Protein AF-A0A3P7IYD7-F1 (afdb_monomer)

Sequence (253 aa):
MARESSSPPENVCEVEYVSTFFTDLMEKCRERGLNIAQQPLRVYQKTGSRNFEKFVVDAKERFQKLRDEGGSPKILLLLVINDRNDLSIYHGGAYGLIKAICDNKYGVASQVIDARTVISAVNSTKKTVYYNIALKINAKLGGVNQAVLFNNESALAWDFGNFCFEHKNAAHPRSTEPAQKKEAVMYVGIDVTHPTANSGIDISIASMVANFDLAATRYANEIFAQMKGKETVECFDRQFCQLMTKFREVCCL

InterPro domains:
  IPR003165 Piwi domain [PF02171] (94-249)
  IPR003165 Piwi domain [PS50822] (76-213)
  IPR012337 Ribonuclease H-like superfamily [SSF53098] (65-249)
  IPR036397 Ribonuclease H superfamily [G3DSA:3.30.420.10] (177-251)

Nearest PDB structures (foldseek):
  6cbd-assembly1_A  TM=8.529E-01  e=1.477E-10  Homo sapiens
  4z4e-assembly1_A  TM=8.502E-01  e=1.666E-10  Homo sapiens
  4w5q-assembly1_A  TM=8.465E-01  e=1.997E-10  Homo sapiens
  4w5t-assembly1_A  TM=8.460E-01  e=6.672E-10  Homo sapiens
  4z4i-assembly1_A  TM=8.451E-01  e=6.672E-10  Homo sapiens

Radius of gyration: 23.8 Å; Cα contacts (8 Å, |Δi|>4): 264; chains: 1; bounding box: 63×40×87 Å

Solvent-accessible surface area (backbone atoms only — not comparable to full-atom values): 16027 Å² total; per-residue (Å²): 140,79,83,83,81,78,75,75,84,86,83,69,77,51,70,66,54,54,52,53,37,50,52,56,38,52,50,51,28,42,79,71,70,44,95,69,75,96,64,75,96,74,89,87,75,90,71,54,75,93,49,44,63,60,52,55,50,53,52,50,56,55,50,49,54,57,54,74,74,49,80,76,92,81,84,74,69,47,79,40,77,43,61,82,88,78,38,87,87,46,102,62,33,58,66,44,53,53,45,48,47,27,61,72,72,68,70,42,46,69,48,77,42,48,38,69,56,43,53,52,48,65,75,40,90,63,64,60,63,45,53,59,49,38,55,52,50,38,48,69,75,72,45,75,91,69,73,83,80,76,49,75,69,61,22,58,78,40,101,48,74,68,75,67,79,78,74,90,79,71,98,71,82,87,73,93,65,78,80,76,80,73,80,77,74,73,58,74,51,77,52,62,49,72,54,66,85,92,67,84,62,64,48,18,42,32,37,38,35,30,31,35,40,83,72,62,63,46,71,50,76,41,76,46,80,41,64,51,95,55,83,67,62,88,60,44,69,63,47,50,51,55,50,52,50,49,23,26,67,67,61,71,107

Organism: Strongylus vulgaris (NCBI:txid40348)

Mean predi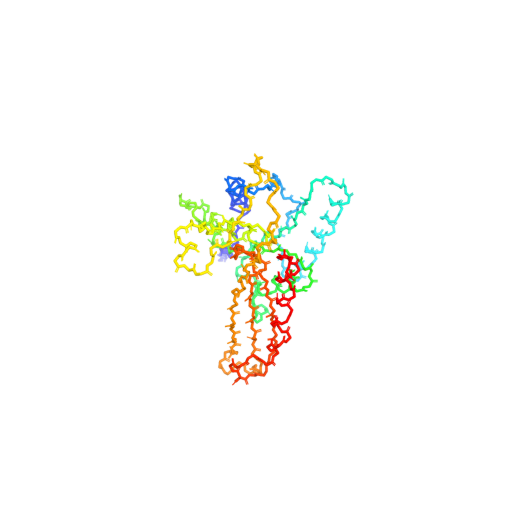cted aligned error: 10.04 Å

Structure (mmCIF, N/CA/C/O backbone):
data_AF-A0A3P7IYD7-F1
#
_entry.id   AF-A0A3P7IYD7-F1
#
loop_
_atom_site.group_PDB
_atom_site.id
_atom_site.type_symbol
_atom_site.label_atom_id
_atom_site.label_alt_id
_atom_site.label_comp_id
_atom_site.label_asym_id
_atom_site.label_entity_id
_atom_site.label_seq_id
_atom_site.pdbx_PDB_ins_code
_atom_site.Cartn_x
_atom_site.C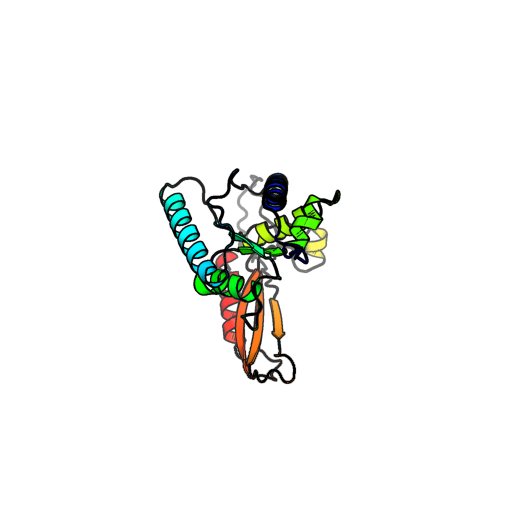artn_y
_atom_site.Cartn_z
_atom_site.occupancy
_atom_site.B_iso_or_equiv
_atom_site.auth_seq_id
_atom_site.auth_comp_id
_atom_site.auth_asym_id
_atom_site.auth_atom_id
_atom_site.pdbx_PDB_model_num
ATOM 1 N N . MET A 1 1 ? 22.714 12.676 51.598 1.00 39.03 1 MET A N 1
ATOM 2 C CA . MET A 1 1 ? 21.334 12.518 51.088 1.00 39.03 1 MET A CA 1
ATOM 3 C C . MET A 1 1 ? 21.127 13.491 49.936 1.00 39.03 1 MET A C 1
ATOM 5 O O . MET A 1 1 ? 20.663 14.601 50.152 1.00 39.03 1 MET A O 1
ATOM 9 N N . ALA A 1 2 ? 21.533 13.103 48.729 1.00 34.47 2 ALA A N 1
ATOM 10 C CA . ALA A 1 2 ? 21.170 13.811 47.507 1.00 34.47 2 ALA A CA 1
ATOM 11 C C . ALA A 1 2 ? 20.023 13.024 46.868 1.00 34.47 2 ALA A C 1
ATOM 13 O O . ALA A 1 2 ? 20.135 11.813 46.692 1.00 34.47 2 ALA A O 1
ATOM 14 N N . ARG A 1 3 ? 18.891 13.692 46.632 1.00 36.50 3 ARG A N 1
ATOM 15 C CA . ARG A 1 3 ? 17.733 13.111 45.951 1.00 36.50 3 ARG A CA 1
ATOM 16 C C . ARG A 1 3 ? 18.093 12.937 44.479 1.00 36.50 3 ARG A C 1
ATOM 18 O O . ARG A 1 3 ? 18.227 13.926 43.765 1.00 36.50 3 ARG A O 1
ATOM 25 N N . GLU A 1 4 ? 18.230 11.694 44.038 1.00 38.38 4 GLU A N 1
ATOM 26 C CA . GLU A 1 4 ? 18.130 11.353 42.623 1.00 38.38 4 GLU A CA 1
ATOM 27 C C . GLU A 1 4 ? 16.692 11.638 42.179 1.00 38.38 4 GLU A C 1
ATOM 29 O O . GLU A 1 4 ? 15.753 10.930 42.538 1.00 38.38 4 GLU A O 1
ATOM 34 N N . SER A 1 5 ? 16.513 12.732 41.440 1.00 42.31 5 SER A N 1
ATOM 35 C CA . SER A 1 5 ? 15.332 12.927 40.607 1.00 42.31 5 SER A CA 1
ATOM 36 C C . SER A 1 5 ? 15.609 12.239 39.276 1.00 42.31 5 SER A C 1
ATOM 38 O O . SER A 1 5 ? 16.213 12.804 38.371 1.00 42.31 5 SER A O 1
ATOM 40 N N . SER A 1 6 ? 15.225 10.971 39.181 1.00 40.88 6 SER A N 1
ATOM 41 C CA . SER A 1 6 ? 15.112 10.291 37.898 1.00 40.88 6 SER A CA 1
ATOM 42 C C . SER A 1 6 ? 13.828 10.777 37.227 1.00 40.88 6 SER A C 1
ATOM 44 O O . SER A 1 6 ? 12.727 10.322 37.534 1.00 40.88 6 SER A O 1
ATOM 46 N N . SER A 1 7 ? 13.953 11.750 36.326 1.00 40.97 7 SER A N 1
ATOM 47 C CA . SER A 1 7 ? 12.918 11.964 35.319 1.00 40.97 7 SER A CA 1
ATOM 48 C C . SER A 1 7 ? 12.797 10.681 34.480 1.00 40.97 7 SER A C 1
ATOM 50 O O . SER A 1 7 ? 13.820 10.111 34.083 1.00 40.97 7 SER A O 1
ATOM 52 N N . PRO A 1 8 ? 11.581 10.167 34.223 1.00 38.56 8 PRO A N 1
ATOM 53 C CA . PRO A 1 8 ? 11.413 9.080 33.269 1.00 38.56 8 PRO A CA 1
ATOM 54 C C . PRO A 1 8 ? 11.801 9.585 31.868 1.00 38.56 8 PRO A C 1
ATOM 56 O O . PRO A 1 8 ? 11.660 10.780 31.600 1.00 38.56 8 PRO A O 1
ATOM 59 N N . PRO A 1 9 ? 12.289 8.720 30.962 1.00 42.81 9 PRO A N 1
ATOM 60 C CA . PRO A 1 9 ? 12.590 9.141 29.601 1.00 42.81 9 PRO A CA 1
ATOM 61 C C . PRO A 1 9 ? 11.305 9.644 28.932 1.00 42.81 9 PRO A C 1
ATOM 63 O O . PRO A 1 9 ? 10.351 8.890 28.737 1.00 42.81 9 PRO A O 1
ATOM 66 N N . GLU A 1 10 ? 11.277 10.939 28.620 1.00 47.03 10 GLU A N 1
ATOM 67 C CA . GLU A 1 10 ? 10.195 11.594 27.893 1.00 47.03 10 GLU A CA 1
ATOM 68 C C . GLU A 1 10 ? 10.077 11.012 26.476 1.00 47.03 10 GLU A C 1
ATOM 70 O O . GLU A 1 10 ? 11.068 10.914 25.747 1.00 47.03 10 GLU A O 1
ATOM 75 N N . ASN A 1 11 ? 8.833 10.727 26.076 1.00 51.97 11 ASN A N 1
ATOM 76 C CA . ASN A 1 11 ? 8.358 10.277 24.757 1.00 51.97 11 ASN A CA 1
ATOM 77 C C . ASN A 1 11 ? 8.193 8.765 24.562 1.00 51.97 11 ASN A C 1
ATOM 79 O O . ASN A 1 11 ? 8.751 8.199 23.628 1.00 51.97 11 ASN A O 1
ATOM 83 N N . VAL A 1 12 ? 7.334 8.146 25.374 1.00 60.97 12 VAL A N 1
ATOM 84 C CA . VAL A 1 12 ? 6.481 7.043 24.899 1.00 60.97 12 VAL A CA 1
ATOM 85 C C . VAL A 1 12 ? 5.138 7.660 24.516 1.00 60.97 12 VAL A C 1
ATOM 87 O O . VAL A 1 12 ? 4.581 8.428 25.297 1.00 60.97 12 VAL A O 1
ATOM 90 N N . CYS A 1 13 ? 4.609 7.358 23.326 1.00 71.62 13 CYS A N 1
ATOM 91 C CA . CYS A 1 13 ? 3.271 7.823 22.942 1.00 71.62 13 CYS A CA 1
ATOM 92 C C . CYS A 1 13 ? 2.228 7.278 23.931 1.00 71.62 13 CYS A C 1
ATOM 94 O O . CYS A 1 13 ? 2.027 6.063 24.013 1.00 71.62 13 CYS A O 1
ATOM 96 N N . GLU A 1 14 ? 1.598 8.163 24.706 1.00 83.44 14 GLU A N 1
ATOM 97 C CA . GLU A 1 14 ? 0.654 7.744 25.739 1.00 83.44 14 GLU A CA 1
ATOM 98 C C . GLU A 1 14 ? -0.577 7.066 25.126 1.00 83.44 14 GLU A C 1
ATOM 100 O O . GLU A 1 14 ? -1.012 7.377 24.013 1.00 83.44 14 GLU A O 1
ATOM 105 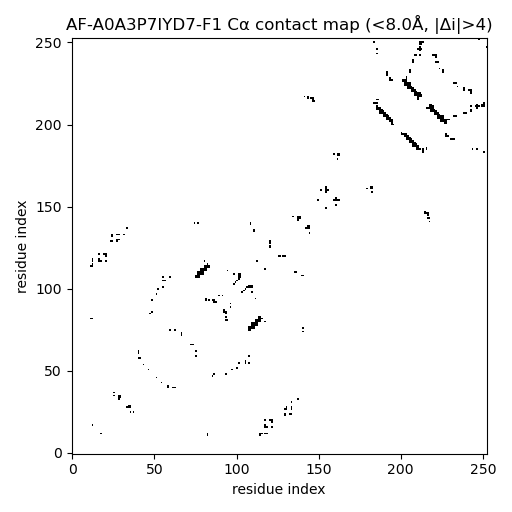N N . VAL A 1 15 ? -1.165 6.135 25.880 1.00 85.62 15 VAL A N 1
ATOM 106 C CA . VAL A 1 15 ? -2.306 5.321 25.427 1.00 85.62 15 VAL A CA 1
ATOM 107 C C . VAL A 1 15 ? -3.498 6.192 25.016 1.00 85.62 15 VAL A C 1
ATOM 109 O O . VAL A 1 15 ? -4.211 5.842 24.076 1.00 85.62 15 VAL A O 1
ATOM 112 N N . GLU A 1 16 ? -3.685 7.340 25.668 1.00 89.44 16 GLU A N 1
ATOM 113 C CA . GLU A 1 16 ? -4.747 8.294 25.346 1.00 89.44 16 GLU A CA 1
ATOM 114 C C . GLU A 1 16 ? -4.581 8.887 23.939 1.00 89.44 16 GLU A C 1
ATOM 116 O O . GLU A 1 16 ? -5.512 8.815 23.136 1.00 89.44 16 GLU A O 1
ATOM 121 N N . TYR A 1 17 ? -3.381 9.360 23.580 1.00 92.69 17 TYR A N 1
ATOM 122 C CA . TYR A 1 17 ? -3.091 9.858 22.229 1.00 92.69 17 TYR A CA 1
ATOM 123 C C . TYR A 1 17 ? -3.347 8.794 21.162 1.00 92.69 17 TYR A C 1
ATOM 125 O O . TYR A 1 17 ? -3.938 9.085 20.122 1.00 92.69 17 TYR A O 1
ATOM 133 N N . VAL A 1 18 ? -2.932 7.553 21.424 1.00 91.88 18 VAL A N 1
ATOM 134 C CA . VAL A 1 18 ? -3.163 6.422 20.516 1.00 91.88 18 VAL A CA 1
ATOM 135 C C . VAL A 1 18 ? -4.657 6.157 20.325 1.00 91.88 18 VAL A C 1
ATOM 137 O O . VAL A 1 18 ? -5.105 5.972 19.192 1.00 91.88 18 VAL A O 1
ATOM 140 N N . SER A 1 19 ? -5.428 6.152 21.414 1.00 92.56 19 SER A N 1
ATOM 141 C CA . SER A 1 19 ? -6.871 5.895 21.389 1.00 92.56 19 SER A CA 1
ATOM 142 C C . SER A 1 19 ? -7.634 6.985 20.633 1.00 92.56 19 SER A C 1
ATOM 144 O O . SER A 1 19 ? -8.454 6.684 19.758 1.00 92.56 19 SER A O 1
ATOM 146 N N . THR A 1 20 ? -7.328 8.252 20.919 1.00 95.12 20 THR A N 1
ATOM 147 C CA . THR A 1 20 ? -7.931 9.406 20.240 1.00 95.12 20 THR A CA 1
ATOM 148 C C . THR A 1 20 ? -7.587 9.398 18.755 1.00 95.12 20 THR A C 1
ATOM 150 O O . THR A 1 20 ? -8.475 9.464 17.909 1.00 95.12 20 THR A O 1
ATOM 153 N N . PHE A 1 21 ? -6.310 9.202 18.415 1.00 95.81 21 PHE A N 1
ATOM 154 C CA . PHE A 1 21 ? -5.870 9.123 17.026 1.00 95.81 21 PHE A CA 1
ATOM 155 C C . PHE A 1 21 ? -6.539 7.982 16.255 1.00 95.81 21 PHE A C 1
ATOM 157 O O . PHE A 1 21 ? -6.937 8.162 15.103 1.00 95.81 21 PHE A O 1
ATOM 164 N N . PHE A 1 22 ? -6.652 6.796 16.864 1.00 95.31 22 PHE A N 1
ATOM 165 C CA . PHE A 1 22 ? -7.327 5.660 16.243 1.00 95.31 22 PHE A CA 1
ATOM 166 C C . PHE A 1 22 ? -8.781 6.008 15.922 1.00 95.31 22 PHE A C 1
ATOM 168 O O . PHE A 1 22 ? -9.217 5.800 14.792 1.00 95.31 22 PHE A O 1
ATOM 175 N N . THR A 1 23 ? -9.502 6.580 16.886 1.00 95.19 23 THR A N 1
ATOM 176 C CA . THR A 1 23 ? -10.910 6.965 16.726 1.00 95.19 23 THR A CA 1
ATOM 177 C C . THR A 1 23 ? -11.084 7.962 15.579 1.00 95.19 23 THR A C 1
ATOM 179 O O . THR A 1 23 ? -11.819 7.665 14.633 1.00 95.19 23 THR A O 1
ATOM 182 N N . ASP A 1 24 ? -10.323 9.060 15.595 1.00 96.12 24 ASP A N 1
ATOM 183 C CA . ASP A 1 24 ? -10.327 10.090 14.548 1.00 96.12 24 ASP A CA 1
ATOM 184 C C . ASP A 1 24 ? -10.001 9.511 13.160 1.00 96.12 24 ASP A C 1
ATOM 186 O O . ASP A 1 24 ? -10.627 9.854 12.152 1.00 96.12 24 ASP A O 1
ATOM 190 N N . LEU A 1 25 ? -9.009 8.616 13.079 1.00 97.25 25 LEU A N 1
ATOM 191 C CA . LEU A 1 25 ? -8.618 7.995 11.815 1.00 97.25 25 LEU A CA 1
ATOM 192 C C . LEU A 1 25 ? -9.713 7.072 11.278 1.00 97.25 25 LEU A C 1
ATOM 194 O O . LEU A 1 25 ? -9.976 7.080 10.074 1.00 97.25 25 LEU A O 1
ATOM 198 N N . MET A 1 26 ? -10.328 6.260 12.141 1.00 96.31 26 MET A N 1
ATOM 199 C CA . MET A 1 26 ? -11.395 5.347 11.732 1.00 96.31 26 MET A CA 1
ATOM 200 C C . MET A 1 26 ? -12.633 6.119 11.273 1.00 96.31 26 MET A C 1
ATOM 202 O O . MET A 1 26 ? -13.223 5.756 10.257 1.00 96.31 26 MET A O 1
ATOM 206 N N . GLU A 1 27 ? -13.000 7.199 11.968 1.00 95.50 27 GLU A N 1
ATOM 207 C CA . GLU A 1 27 ? -14.062 8.111 11.534 1.00 95.50 27 GLU A CA 1
ATOM 208 C C . GLU A 1 27 ? -13.744 8.703 10.160 1.00 95.50 27 GLU A C 1
ATOM 210 O O . GLU A 1 27 ? -14.530 8.536 9.226 1.00 95.50 27 GLU A O 1
ATOM 215 N N . LYS A 1 28 ? -12.537 9.262 9.981 1.00 96.38 28 LYS A N 1
ATOM 216 C CA . LYS A 1 28 ? -12.113 9.810 8.686 1.00 96.38 28 LYS A CA 1
ATOM 217 C C . LYS A 1 28 ? -12.155 8.766 7.572 1.00 96.38 28 LYS A C 1
ATOM 219 O O . LYS A 1 28 ? -12.535 9.087 6.452 1.00 96.38 28 LYS A O 1
ATOM 224 N N . CYS A 1 29 ? -11.773 7.520 7.839 1.00 97.31 29 CYS A N 1
ATOM 225 C CA . CYS A 1 29 ? -11.863 6.459 6.838 1.00 97.31 29 CYS A CA 1
ATOM 226 C C . CYS A 1 29 ? -13.321 6.169 6.440 1.00 97.31 29 CYS A C 1
ATOM 228 O O . CYS A 1 29 ? -13.601 6.036 5.248 1.00 97.31 29 CYS A O 1
ATOM 230 N N . ARG A 1 30 ? -14.251 6.121 7.404 1.00 96.81 30 ARG A N 1
ATOM 231 C CA . ARG A 1 30 ? -15.684 5.900 7.133 1.00 96.81 30 ARG A CA 1
ATOM 232 C C . ARG A 1 30 ? -16.310 7.059 6.364 1.00 96.81 30 ARG A C 1
ATOM 234 O O . ARG A 1 30 ? -17.004 6.815 5.384 1.00 96.81 30 ARG A O 1
ATOM 241 N N . GLU A 1 31 ? -15.990 8.302 6.723 1.00 95.81 31 GLU A N 1
ATOM 242 C CA . GLU A 1 31 ? -16.395 9.493 5.956 1.00 95.81 31 GLU A CA 1
ATOM 243 C C . GLU A 1 31 ? -15.936 9.437 4.489 1.00 95.81 31 GLU A C 1
ATOM 245 O O . GLU A 1 31 ? -16.561 10.021 3.607 1.00 95.81 31 GLU A O 1
ATOM 250 N N . ARG A 1 32 ? -14.825 8.741 4.213 1.00 94.94 32 ARG A N 1
ATOM 251 C CA . ARG A 1 32 ? -14.264 8.554 2.866 1.00 94.94 32 ARG A CA 1
ATOM 252 C C . ARG A 1 32 ? -14.742 7.274 2.178 1.00 94.94 32 ARG A C 1
ATOM 254 O O . ARG A 1 32 ? -14.208 6.928 1.129 1.00 94.94 32 ARG A O 1
ATOM 261 N N . GLY A 1 33 ? -15.745 6.597 2.736 1.00 95.00 33 GLY A N 1
ATOM 262 C CA . GLY A 1 33 ? -16.395 5.438 2.125 1.00 95.00 33 GLY A CA 1
ATOM 263 C C . GLY A 1 33 ? -15.731 4.092 2.418 1.00 95.00 33 GLY A C 1
ATOM 264 O O . GLY A 1 33 ? -16.127 3.089 1.829 1.00 95.00 33 GLY A O 1
ATOM 265 N N . LEU A 1 34 ? -14.746 4.025 3.324 1.00 95.50 34 LEU A N 1
ATOM 266 C CA . LEU A 1 34 ? -14.192 2.741 3.756 1.00 95.50 34 LEU A CA 1
ATOM 267 C C . LEU A 1 34 ? -15.110 2.108 4.807 1.00 95.50 34 LEU A C 1
ATOM 269 O O . LEU A 1 34 ? -15.373 2.691 5.860 1.00 95.50 34 LEU A O 1
ATOM 273 N N . ASN A 1 35 ? -15.535 0.869 4.564 1.00 94.62 35 ASN A N 1
ATOM 274 C CA . ASN A 1 35 ? -16.259 0.080 5.555 1.00 94.62 35 ASN A CA 1
ATOM 275 C C . ASN A 1 35 ? -15.277 -0.524 6.573 1.00 94.62 35 ASN A C 1
ATOM 277 O O . ASN A 1 35 ? -14.710 -1.593 6.342 1.00 94.62 35 ASN A O 1
ATOM 281 N N . ILE A 1 36 ? -15.049 0.182 7.683 1.00 93.56 36 ILE A N 1
ATOM 282 C CA . ILE A 1 36 ? -14.152 -0.257 8.758 1.00 93.56 36 ILE A CA 1
ATOM 283 C C . ILE A 1 36 ? -14.939 -0.595 10.024 1.00 93.56 36 ILE A C 1
ATOM 285 O O . ILE A 1 36 ? -15.785 0.188 10.469 1.00 93.56 36 ILE A O 1
ATOM 289 N N . ALA A 1 37 ? -14.591 -1.729 10.641 1.00 89.81 37 ALA A N 1
ATOM 290 C CA . ALA A 1 37 ? -15.125 -2.174 11.924 1.00 89.81 37 ALA A CA 1
ATOM 291 C C . ALA A 1 37 ? -15.058 -1.070 12.995 1.00 89.81 37 ALA A C 1
ATOM 293 O O . ALA A 1 37 ? -14.143 -0.245 13.007 1.00 89.81 37 ALA A O 1
ATOM 294 N N . GLN A 1 38 ? -16.041 -1.038 13.898 1.00 85.25 38 GLN A N 1
ATOM 295 C CA . GLN A 1 38 ? -16.091 -0.039 14.973 1.00 85.25 38 GLN A CA 1
ATOM 296 C C . GLN A 1 38 ? -14.942 -0.193 15.969 1.00 85.25 38 GLN A C 1
ATOM 298 O O . GLN A 1 38 ? -14.406 0.804 16.441 1.00 85.25 38 GLN A O 1
ATOM 303 N N . GLN A 1 39 ? -14.557 -1.437 16.248 1.00 89.50 39 GLN A N 1
ATOM 304 C CA . GLN A 1 39 ? -13.503 -1.789 17.189 1.00 89.50 39 GLN A CA 1
ATOM 305 C C . GLN A 1 39 ? -12.413 -2.602 16.482 1.00 89.50 39 GLN A C 1
ATOM 307 O O . GLN A 1 39 ? -12.717 -3.353 15.547 1.00 89.50 39 GLN A O 1
ATOM 312 N N . PRO A 1 40 ? -11.145 -2.473 16.904 1.00 93.19 40 PRO A N 1
ATOM 313 C CA . PRO A 1 40 ? -10.068 -3.291 16.373 1.00 93.19 40 PRO A CA 1
ATOM 314 C C . PRO A 1 40 ? -10.258 -4.755 16.782 1.00 93.19 40 PRO A C 1
ATOM 316 O O . PRO A 1 40 ? -10.685 -5.053 17.895 1.00 93.19 40 PRO A O 1
ATOM 319 N N . LEU A 1 41 ? -9.857 -5.678 15.903 1.00 93.75 41 LEU A N 1
ATOM 320 C CA . LEU A 1 41 ? -9.857 -7.115 16.198 1.00 93.75 41 LEU A CA 1
ATOM 321 C C . LEU A 1 41 ? -9.046 -7.442 17.461 1.00 93.75 41 LEU A C 1
ATOM 323 O O . LEU A 1 41 ? -9.435 -8.274 18.280 1.00 93.75 41 LEU A O 1
ATOM 327 N N . ARG A 1 42 ? -7.892 -6.786 17.607 1.00 94.69 42 ARG A N 1
ATOM 328 C CA . ARG A 1 42 ? -7.028 -6.888 18.777 1.00 94.69 42 ARG A CA 1
ATOM 329 C C . ARG A 1 42 ? -6.132 -5.659 18.870 1.00 94.69 42 ARG A C 1
ATOM 331 O O . ARG A 1 42 ? -5.705 -5.125 17.851 1.00 94.69 42 ARG A O 1
ATOM 338 N N . VAL A 1 43 ? -5.822 -5.252 20.099 1.00 93.25 43 VAL A N 1
ATOM 339 C CA . VAL A 1 43 ? -4.809 -4.236 20.404 1.00 93.25 43 VAL A CA 1
ATOM 340 C C . VAL A 1 43 ? -3.652 -4.913 21.131 1.00 93.25 43 VAL A C 1
ATOM 342 O O . VAL A 1 43 ? -3.870 -5.673 22.077 1.00 93.25 43 VAL A O 1
ATOM 345 N N . TYR A 1 44 ? -2.428 -4.629 20.692 1.00 90.81 44 TYR A N 1
ATOM 346 C CA . TYR A 1 44 ? -1.192 -5.080 21.329 1.00 90.81 44 TYR A CA 1
ATOM 347 C C . TYR A 1 44 ? -0.451 -3.848 21.857 1.00 90.81 44 TYR A C 1
ATOM 349 O O . TYR A 1 44 ? -0.313 -2.861 21.141 1.00 90.81 44 TYR A O 1
ATOM 357 N N . GLN A 1 45 ? 0.005 -3.888 23.109 1.00 85.12 45 GLN A N 1
ATOM 358 C CA . GLN A 1 45 ? 0.709 -2.776 23.757 1.00 85.12 45 GLN A CA 1
ATOM 359 C C . GLN A 1 45 ? 2.141 -3.183 24.116 1.00 85.12 45 GLN A C 1
ATOM 361 O O . GLN A 1 45 ? 2.396 -4.359 24.371 1.00 85.12 45 GLN A O 1
ATOM 366 N N . LYS A 1 46 ? 3.058 -2.202 24.169 1.00 72.75 46 LYS A N 1
ATOM 367 C CA . LYS A 1 46 ? 4.468 -2.374 24.589 1.00 72.75 46 LYS A CA 1
ATOM 368 C C . LYS A 1 46 ? 5.163 -3.540 23.875 1.00 72.75 46 LYS A C 1
ATOM 370 O O . LYS A 1 46 ? 5.791 -4.411 24.477 1.00 72.75 46 LYS A O 1
ATOM 375 N N . THR A 1 47 ? 4.995 -3.577 22.561 1.00 66.50 47 THR A N 1
ATOM 376 C CA . THR A 1 47 ? 5.462 -4.663 21.710 1.00 66.50 47 THR A CA 1
ATOM 377 C C . THR A 1 47 ? 6.939 -4.477 21.379 1.00 66.50 47 THR A C 1
ATOM 379 O O . THR A 1 47 ? 7.270 -3.899 20.348 1.00 66.50 47 THR A O 1
ATOM 382 N N . GLY A 1 48 ? 7.839 -4.980 22.226 1.00 69.75 48 GLY A N 1
ATOM 383 C CA . GLY A 1 48 ? 9.259 -5.041 21.864 1.00 69.75 48 GLY A CA 1
ATOM 384 C C . GLY A 1 48 ? 9.456 -5.809 20.546 1.00 69.75 48 GLY A C 1
ATOM 385 O O . GLY A 1 48 ? 8.757 -6.798 20.292 1.00 69.75 48 GLY A O 1
ATOM 386 N N . SER A 1 49 ? 10.411 -5.385 19.710 1.00 70.44 49 SER A N 1
ATOM 387 C CA . SER A 1 49 ? 10.603 -5.907 18.337 1.00 70.44 49 SER A CA 1
ATOM 388 C C . SER A 1 49 ? 10.651 -7.427 18.220 1.00 70.44 49 SER A C 1
ATOM 390 O O . SER A 1 49 ? 10.092 -7.988 17.280 1.00 70.44 49 SER A O 1
ATOM 392 N N . ARG A 1 50 ? 11.271 -8.111 19.189 1.00 74.31 50 ARG A N 1
ATOM 393 C CA . ARG A 1 50 ? 11.412 -9.578 19.202 1.00 74.31 50 ARG A CA 1
ATOM 394 C C . ARG A 1 50 ? 10.077 -10.323 19.232 1.00 74.31 50 ARG A C 1
ATOM 396 O O . ARG A 1 50 ? 10.021 -11.483 18.842 1.00 74.31 50 ARG A O 1
ATOM 403 N N . ASN A 1 51 ? 9.013 -9.676 19.703 1.00 84.88 51 ASN A N 1
ATOM 404 C CA . ASN A 1 51 ? 7.682 -10.271 19.782 1.00 84.88 51 ASN A CA 1
ATOM 405 C C . ASN A 1 51 ? 6.752 -9.807 18.657 1.00 84.88 51 ASN A C 1
ATOM 407 O O . ASN A 1 51 ? 5.661 -10.358 18.543 1.00 84.88 51 ASN A O 1
ATOM 411 N N . PHE A 1 52 ? 7.166 -8.846 17.818 1.00 89.75 52 PHE A N 1
ATOM 412 C CA . PHE A 1 52 ? 6.308 -8.297 16.763 1.00 89.75 52 PHE A CA 1
ATOM 413 C C . PHE A 1 52 ? 5.751 -9.393 15.851 1.00 89.75 52 PHE A C 1
ATOM 415 O O . PHE A 1 52 ? 4.551 -9.441 15.595 1.00 89.75 52 PHE A O 1
ATOM 422 N N . GLU A 1 53 ? 6.606 -10.333 15.450 1.00 93.50 53 GLU A N 1
ATOM 423 C CA . GLU A 1 53 ? 6.206 -11.474 14.633 1.00 93.50 53 GLU A CA 1
ATOM 424 C C . GLU A 1 53 ? 5.073 -12.300 15.264 1.00 93.50 53 GLU A C 1
ATOM 426 O O . GLU A 1 53 ? 4.108 -12.639 14.582 1.00 93.50 53 GLU A O 1
ATOM 431 N N . LYS A 1 54 ? 5.138 -12.568 16.574 1.00 94.19 54 LYS A N 1
ATOM 432 C CA . LYS A 1 54 ? 4.100 -13.335 17.282 1.00 94.19 54 LYS A CA 1
ATOM 433 C C . LYS A 1 54 ? 2.741 -12.633 17.231 1.00 94.19 54 LYS A C 1
ATOM 435 O O . LYS A 1 54 ? 1.717 -13.302 17.147 1.00 94.19 54 LYS A O 1
ATOM 440 N N . PHE A 1 55 ? 2.722 -11.299 17.249 1.00 94.19 55 PHE A N 1
ATOM 441 C CA . PHE A 1 55 ? 1.481 -10.527 17.136 1.00 94.19 55 PHE A CA 1
ATOM 442 C C . PHE A 1 55 ? 0.897 -10.578 15.724 1.00 94.19 55 PHE A C 1
ATOM 444 O O . PHE A 1 55 ? -0.319 -10.650 15.578 1.00 94.19 55 PHE A O 1
ATOM 451 N N . VAL A 1 56 ? 1.743 -10.600 14.687 1.00 96.12 56 VAL A N 1
ATOM 452 C CA . VAL A 1 56 ? 1.287 -10.793 13.300 1.00 96.12 56 VAL A CA 1
ATOM 453 C C . VAL A 1 56 ? 0.647 -12.174 13.130 1.00 96.12 56 VAL A C 1
ATOM 455 O O . VAL A 1 56 ? -0.413 -12.278 12.513 1.00 96.12 56 VAL A O 1
ATOM 458 N N . VAL A 1 57 ? 1.249 -13.215 13.718 1.00 97.06 57 VAL A N 1
ATOM 459 C CA . VAL A 1 57 ? 0.700 -14.582 13.714 1.00 97.06 57 VAL A CA 1
ATOM 460 C C . VAL A 1 57 ? -0.653 -14.638 14.430 1.00 97.06 57 VAL A C 1
ATOM 462 O O . VAL A 1 57 ? -1.636 -15.036 13.809 1.00 97.06 57 VAL A O 1
ATOM 465 N N . ASP A 1 58 ? -0.745 -14.161 15.678 1.00 96.94 58 ASP A N 1
ATOM 466 C CA . ASP A 1 58 ? -2.007 -14.155 16.443 1.00 96.94 58 ASP A CA 1
ATOM 467 C C . ASP A 1 58 ? -3.109 -13.350 15.725 1.00 96.94 58 ASP A C 1
ATOM 469 O O . ASP A 1 58 ? -4.251 -13.801 15.632 1.00 96.94 58 ASP A O 1
ATOM 473 N N . ALA A 1 59 ? -2.781 -12.190 15.144 1.00 96.94 59 ALA A N 1
ATOM 474 C CA . ALA A 1 59 ? -3.742 -11.399 14.375 1.00 96.94 59 ALA A CA 1
ATOM 475 C C . ALA A 1 59 ? -4.255 -12.149 13.134 1.00 96.94 59 ALA A C 1
ATOM 477 O O . ALA A 1 59 ? -5.453 -12.107 12.839 1.00 96.94 59 ALA A O 1
ATOM 478 N N . LYS A 1 60 ? -3.369 -12.852 12.416 1.00 97.06 60 LYS A N 1
ATOM 479 C CA . LYS A 1 60 ? -3.725 -13.642 11.230 1.00 97.06 60 LYS A CA 1
ATOM 480 C C . LYS A 1 60 ? -4.619 -14.828 11.593 1.00 97.06 60 LYS A C 1
ATOM 482 O O . LYS A 1 60 ? -5.629 -15.029 10.925 1.00 97.06 60 LYS A O 1
ATOM 487 N N . GLU A 1 61 ? -4.304 -15.554 12.663 1.00 97.12 61 GLU A N 1
ATOM 488 C CA . GLU A 1 61 ? -5.120 -16.673 13.157 1.00 97.12 61 GLU A CA 1
ATOM 489 C C . GLU A 1 61 ? -6.523 -16.218 13.581 1.00 97.12 61 GLU A C 1
ATOM 491 O O . GLU A 1 61 ? -7.526 -16.831 13.213 1.00 97.12 61 GLU A O 1
ATOM 496 N N . ARG A 1 62 ? -6.626 -15.102 14.315 1.00 96.31 62 ARG A N 1
ATOM 497 C CA . ARG A 1 62 ? -7.926 -14.513 14.688 1.00 96.31 62 ARG A CA 1
ATOM 498 C C . ARG A 1 62 ? -8.731 -14.097 13.465 1.00 96.31 62 ARG A C 1
ATOM 500 O O . ARG A 1 62 ? -9.936 -14.327 13.411 1.00 96.31 62 ARG A O 1
ATOM 507 N N . PHE A 1 63 ? -8.072 -13.485 12.487 1.00 96.06 63 PHE A N 1
ATOM 508 C CA . PHE A 1 63 ? -8.724 -13.056 11.260 1.00 96.06 63 PHE A CA 1
ATOM 509 C C . PHE A 1 63 ? -9.211 -14.236 10.410 1.00 96.06 63 PHE A C 1
ATOM 511 O O . PHE A 1 63 ? -10.278 -14.143 9.811 1.00 96.06 63 PHE A O 1
ATOM 518 N N . GLN A 1 64 ? -8.469 -15.347 10.379 1.00 95.12 64 GLN A N 1
ATOM 519 C CA . GLN A 1 64 ? -8.903 -16.579 9.715 1.00 95.12 64 GLN A CA 1
ATOM 520 C C . GLN A 1 64 ? -10.193 -17.119 10.340 1.00 95.12 64 GLN A C 1
ATOM 522 O O . GLN A 1 64 ? -11.166 -17.297 9.617 1.00 95.12 64 GLN A O 1
ATOM 527 N N . LYS A 1 65 ? -10.267 -17.217 11.675 1.00 94.50 65 LYS A N 1
ATOM 528 C CA . LYS A 1 65 ? -11.499 -17.633 12.374 1.00 94.50 65 LYS A CA 1
ATOM 529 C C . LYS A 1 65 ? -12.704 -16.758 12.005 1.00 94.50 65 LYS A C 1
ATOM 531 O O . LYS A 1 65 ? -13.758 -17.275 11.657 1.00 94.50 65 LYS A O 1
ATOM 536 N N . LEU A 1 66 ? -12.521 -15.435 11.967 1.00 92.38 66 LEU A N 1
ATOM 537 C CA . LEU A 1 66 ? -13.572 -14.494 11.546 1.00 92.38 66 LEU A CA 1
ATOM 538 C C . LEU A 1 66 ? -13.976 -14.602 10.068 1.00 92.38 66 LEU A C 1
ATOM 540 O O . LEU A 1 66 ? -15.049 -14.129 9.680 1.00 92.38 66 LEU A O 1
ATOM 544 N N . ARG A 1 67 ? -13.095 -15.122 9.210 1.00 91.00 67 ARG A N 1
ATOM 545 C CA . ARG A 1 67 ? -13.428 -15.410 7.812 1.00 91.00 67 ARG A CA 1
ATOM 546 C C . ARG A 1 67 ? -14.216 -16.706 7.690 1.00 91.00 67 ARG A C 1
ATOM 548 O O . ARG A 1 67 ? -15.135 -16.750 6.876 1.00 91.00 67 ARG A O 1
ATOM 555 N N . ASP A 1 68 ? -13.876 -17.705 8.496 1.00 90.81 68 ASP A N 1
ATOM 556 C CA . ASP A 1 68 ? -14.532 -19.014 8.505 1.00 90.81 68 ASP A CA 1
ATOM 557 C C . ASP A 1 68 ? -15.971 -18.926 9.043 1.00 90.81 68 ASP A C 1
ATOM 559 O O . ASP A 1 68 ? -16.849 -19.649 8.584 1.00 90.81 68 ASP A O 1
ATOM 563 N N . GLU A 1 69 ? -16.246 -17.965 9.931 1.00 89.50 69 GLU A N 1
ATOM 564 C CA . GLU A 1 69 ? -17.601 -17.609 10.393 1.00 89.50 69 GLU A CA 1
ATOM 565 C C . GLU A 1 69 ? -18.512 -17.039 9.281 1.00 89.50 69 GLU A C 1
ATOM 567 O O . GLU A 1 69 ? -19.721 -16.895 9.471 1.00 89.50 69 GLU A O 1
ATOM 572 N N . GLY A 1 70 ? -17.964 -16.724 8.102 1.00 83.50 70 GLY A N 1
ATOM 573 C CA . GLY A 1 70 ? -18.716 -16.242 6.946 1.00 83.50 70 GLY A CA 1
ATOM 574 C C . GLY A 1 70 ? -19.099 -14.754 6.995 1.00 83.50 70 GLY A C 1
ATOM 575 O O . GLY A 1 70 ? -18.503 -13.920 7.689 1.00 83.50 70 GLY A O 1
ATOM 576 N N . GLY A 1 71 ? -20.083 -14.385 6.173 1.00 86.12 71 GLY A N 1
ATOM 577 C CA . GLY A 1 71 ? -20.556 -13.007 6.010 1.00 86.12 71 GLY A CA 1
ATOM 578 C C . GLY A 1 71 ? -19.823 -12.222 4.917 1.00 86.12 71 GLY A C 1
ATOM 579 O O . GLY A 1 71 ? -19.283 -12.792 3.970 1.00 86.12 71 GLY A O 1
ATOM 580 N N . SER A 1 72 ? -19.832 -10.890 5.026 1.00 84.94 72 SER A N 1
ATOM 581 C CA . SER A 1 72 ? -19.194 -10.024 4.029 1.00 84.94 72 SER A CA 1
ATOM 582 C C . SER A 1 72 ? -17.681 -10.280 3.952 1.00 84.94 72 SER A C 1
ATOM 584 O O . SER A 1 72 ? -17.067 -10.533 4.998 1.00 84.94 72 SER A O 1
ATOM 586 N N . PRO A 1 73 ? -17.055 -10.161 2.764 1.00 89.00 73 PRO A N 1
ATOM 587 C CA . PRO A 1 73 ? -15.604 -10.208 2.629 1.00 89.00 73 PRO A CA 1
ATOM 588 C C . PRO A 1 73 ? -14.938 -9.214 3.583 1.00 89.00 73 PRO A C 1
ATOM 590 O O . PRO A 1 73 ? -15.332 -8.050 3.661 1.00 89.00 73 PRO A O 1
ATOM 593 N N . LYS A 1 74 ? -13.939 -9.685 4.328 1.00 92.06 74 LYS A N 1
ATOM 594 C CA . LYS A 1 74 ? -13.157 -8.877 5.271 1.00 92.06 74 LYS A CA 1
ATOM 595 C C . LYS A 1 74 ? -11.716 -8.829 4.784 1.00 92.06 74 LYS A C 1
ATOM 597 O O . LYS A 1 74 ? -11.256 -9.762 4.127 1.00 92.06 74 LYS A O 1
ATOM 602 N N . ILE A 1 75 ? -10.999 -7.766 5.132 1.00 94.94 75 ILE A N 1
ATOM 603 C CA . ILE A 1 75 ? -9.574 -7.606 4.830 1.00 94.94 75 ILE A CA 1
ATOM 604 C C . ILE A 1 75 ? -8.856 -7.223 6.126 1.00 94.94 75 ILE A C 1
ATOM 606 O O . ILE A 1 75 ? -9.337 -6.368 6.870 1.00 94.94 75 ILE A O 1
ATOM 610 N N . LEU A 1 76 ? -7.725 -7.870 6.413 1.00 96.50 76 LEU A N 1
ATOM 611 C CA . LEU A 1 76 ? -6.900 -7.569 7.581 1.00 96.50 76 LEU A CA 1
ATOM 612 C C . LEU A 1 76 ? -5.916 -6.439 7.261 1.00 96.50 76 LEU A C 1
ATOM 614 O O . LEU A 1 76 ? -5.172 -6.519 6.285 1.00 96.50 76 LEU A O 1
ATOM 618 N N . LEU A 1 77 ? -5.869 -5.431 8.132 1.00 97.50 77 LEU A N 1
ATOM 619 C CA . LEU A 1 77 ? -4.849 -4.385 8.146 1.00 97.50 77 LEU A CA 1
ATOM 620 C C . LEU A 1 77 ? -4.247 -4.291 9.549 1.00 97.50 77 LEU A C 1
ATOM 622 O O . LEU A 1 77 ? -4.978 -4.128 10.524 1.00 97.50 77 LEU A O 1
ATOM 626 N N . LEU A 1 78 ? -2.920 -4.309 9.647 1.00 97.31 78 LEU A N 1
ATOM 627 C CA . LEU A 1 78 ? -2.216 -3.966 10.881 1.00 97.31 78 LEU A CA 1
ATOM 628 C C . LEU A 1 78 ? -1.889 -2.471 10.903 1.00 97.31 78 LEU A C 1
ATOM 630 O O . LEU A 1 78 ? -1.074 -1.991 10.112 1.00 97.31 78 LEU A O 1
ATOM 634 N N . LEU A 1 79 ? -2.509 -1.733 11.823 1.00 96.56 79 LEU A N 1
ATOM 635 C CA . LEU A 1 79 ? -2.132 -0.358 12.141 1.00 96.56 79 LEU A CA 1
ATOM 636 C C . LEU A 1 79 ? -1.049 -0.386 13.225 1.00 96.56 79 LEU A C 1
ATOM 638 O O . LEU A 1 79 ? -1.309 -0.819 14.344 1.00 96.56 79 LEU A O 1
ATOM 642 N N . VAL A 1 80 ? 0.163 0.051 12.892 1.00 94.12 80 VAL A N 1
ATOM 643 C CA . VAL A 1 80 ? 1.321 -0.011 13.791 1.00 94.12 80 VAL A CA 1
ATOM 644 C C . VAL A 1 80 ? 1.780 1.400 14.119 1.00 94.12 80 VAL A C 1
ATOM 646 O O . VAL A 1 80 ? 2.155 2.151 13.221 1.00 94.12 80 VAL A O 1
ATOM 649 N N . ILE A 1 81 ? 1.786 1.757 15.400 1.00 92.31 81 ILE A N 1
ATOM 650 C CA . ILE A 1 81 ? 2.386 3.009 15.865 1.00 92.31 81 ILE A CA 1
ATOM 651 C C . ILE A 1 81 ? 3.822 2.698 16.255 1.00 92.31 81 ILE A C 1
ATOM 653 O O . ILE A 1 81 ? 4.074 1.927 17.177 1.00 92.31 81 ILE A O 1
ATOM 657 N N . ASN A 1 82 ? 4.755 3.252 15.493 1.00 88.50 82 ASN A N 1
ATOM 658 C CA . ASN A 1 82 ? 6.173 3.036 15.682 1.00 88.50 82 ASN A CA 1
ATOM 659 C C . ASN A 1 82 ? 6.781 4.187 16.478 1.00 88.50 82 ASN A C 1
ATOM 661 O O . ASN A 1 82 ? 6.776 5.336 16.024 1.00 88.50 82 ASN A O 1
ATOM 665 N N . ASP A 1 83 ? 7.363 3.852 17.621 1.00 82.12 83 ASP A N 1
ATOM 666 C CA . ASP A 1 83 ? 8.191 4.762 18.395 1.00 82.12 83 ASP A CA 1
ATOM 667 C C . ASP A 1 83 ? 9.659 4.579 17.989 1.00 82.12 83 ASP A C 1
ATOM 669 O O . ASP A 1 83 ? 10.248 3.512 18.167 1.00 82.12 83 ASP A O 1
ATOM 673 N N . ARG A 1 84 ? 10.259 5.610 17.379 1.00 68.44 84 ARG A N 1
ATOM 674 C CA . ARG A 1 84 ? 11.636 5.525 16.855 1.00 68.44 84 ARG A CA 1
ATOM 675 C C . ARG A 1 84 ? 12.690 5.347 17.946 1.00 68.44 84 ARG A C 1
ATOM 677 O O . ARG A 1 84 ? 13.814 4.987 17.608 1.00 68.44 84 ARG A O 1
ATOM 684 N N . ASN A 1 85 ? 12.348 5.589 19.208 1.00 61.69 85 ASN A N 1
ATOM 685 C CA . ASN A 1 85 ? 13.294 5.500 20.314 1.00 61.69 85 ASN A CA 1
ATOM 686 C C . ASN A 1 85 ? 13.610 4.050 20.728 1.00 61.69 85 ASN A C 1
ATOM 688 O O . ASN A 1 85 ? 14.599 3.825 21.417 1.00 61.69 85 ASN A O 1
ATOM 692 N N . ASP A 1 86 ? 12.819 3.062 20.293 1.00 56.16 86 ASP A N 1
ATOM 693 C CA . ASP A 1 86 ? 12.877 1.702 20.853 1.00 56.16 86 ASP A CA 1
ATOM 694 C C . ASP A 1 86 ? 13.853 0.748 20.121 1.00 56.16 86 ASP A C 1
ATOM 696 O O . ASP A 1 86 ? 14.097 -0.369 20.571 1.00 56.16 86 ASP A O 1
ATOM 700 N N . LEU A 1 87 ? 14.409 1.103 18.950 1.00 57.72 87 LEU A N 1
ATOM 701 C CA . LEU A 1 87 ? 14.995 0.081 18.059 1.00 57.72 87 LEU A CA 1
ATOM 702 C C . LEU A 1 87 ? 16.249 0.516 17.287 1.00 57.72 87 LEU A C 1
ATOM 704 O O . LEU A 1 87 ? 16.213 0.718 16.074 1.00 57.72 87 LEU A O 1
ATOM 708 N N . SER A 1 88 ? 17.385 0.540 17.990 1.00 52.81 88 SER A N 1
ATOM 709 C CA . SER A 1 88 ? 18.741 0.694 17.430 1.00 52.81 88 SER A CA 1
ATOM 710 C C . SER A 1 88 ? 19.424 -0.627 17.022 1.00 52.81 88 SER A C 1
ATOM 712 O O . SER A 1 88 ? 20.560 -0.610 16.561 1.00 52.81 88 SER A O 1
ATOM 714 N N . ILE A 1 89 ? 18.762 -1.783 17.174 1.00 53.91 89 ILE A N 1
ATOM 715 C CA . ILE A 1 89 ? 19.418 -3.107 17.064 1.00 53.91 89 ILE A CA 1
ATOM 716 C C . ILE A 1 89 ? 19.477 -3.640 15.615 1.00 53.91 89 ILE A C 1
ATOM 718 O O . ILE A 1 89 ? 20.252 -4.544 15.321 1.00 53.91 89 ILE A O 1
ATOM 722 N N . TYR A 1 90 ? 18.704 -3.080 14.679 1.00 54.59 90 TYR A N 1
ATOM 723 C CA . TYR A 1 90 ? 18.697 -3.523 13.279 1.00 54.59 90 TYR A CA 1
ATOM 724 C C . TYR A 1 90 ? 19.201 -2.420 12.350 1.00 54.59 90 TYR A C 1
ATOM 726 O O . TYR A 1 90 ? 18.717 -1.292 12.418 1.00 54.59 90 TYR A O 1
ATOM 734 N N . HIS A 1 91 ? 20.085 -2.769 11.411 1.00 54.75 91 HIS A N 1
ATOM 735 C CA . HIS A 1 91 ? 20.628 -1.851 10.398 1.00 54.75 91 HIS A CA 1
ATOM 736 C C . HIS A 1 91 ? 19.554 -1.184 9.495 1.00 54.75 91 HIS A C 1
ATOM 738 O O . HIS A 1 91 ? 19.867 -0.223 8.803 1.00 54.75 91 HIS A O 1
ATOM 744 N N . GLY A 1 92 ? 18.288 -1.639 9.534 1.00 58.28 92 GLY A N 1
ATOM 745 C CA . GLY A 1 92 ? 17.122 -1.030 8.861 1.00 58.28 92 GLY A CA 1
ATOM 746 C C . GLY A 1 92 ? 16.044 -0.443 9.794 1.00 58.28 92 GLY A C 1
ATOM 747 O O . GLY A 1 92 ? 14.962 -0.070 9.333 1.00 58.28 92 GLY A O 1
ATOM 748 N N . GLY A 1 93 ? 16.310 -0.385 11.105 1.00 76.25 93 GLY A N 1
ATOM 749 C CA . GLY A 1 93 ? 15.387 0.106 12.131 1.00 76.25 93 GLY A CA 1
ATOM 750 C C . GLY A 1 93 ? 14.093 -0.707 12.283 1.00 76.25 93 GLY A C 1
ATOM 751 O O . GLY A 1 93 ? 13.841 -1.694 11.589 1.00 76.25 93 GLY A O 1
ATOM 752 N N . ALA A 1 94 ? 13.233 -0.265 13.202 1.00 82.56 94 ALA A N 1
ATOM 753 C CA . ALA A 1 94 ? 11.922 -0.867 13.466 1.00 82.56 94 ALA A CA 1
ATOM 754 C C . ALA A 1 94 ? 11.053 -1.031 12.212 1.00 82.56 94 ALA A C 1
ATOM 756 O O . ALA A 1 94 ? 10.423 -2.065 12.000 1.00 82.56 94 ALA A O 1
ATOM 757 N N . TYR A 1 95 ? 11.035 0.008 11.374 1.00 87.25 95 TYR A N 1
ATOM 758 C CA . TYR A 1 95 ? 10.193 0.077 10.187 1.00 87.25 95 TYR A CA 1
ATOM 759 C C . TYR A 1 95 ? 10.544 -1.021 9.178 1.00 87.25 95 TYR A C 1
ATOM 761 O O . TYR A 1 95 ? 9.643 -1.700 8.685 1.00 87.25 95 TYR A O 1
ATOM 769 N N . GLY A 1 96 ? 11.840 -1.231 8.914 1.00 88.81 96 GLY A N 1
ATOM 770 C CA . GLY A 1 96 ? 12.307 -2.279 8.008 1.00 88.81 96 GLY A CA 1
ATOM 771 C C . GLY A 1 96 ? 11.908 -3.674 8.489 1.00 88.81 96 GLY A C 1
ATOM 772 O O . GLY A 1 96 ? 11.391 -4.463 7.703 1.00 88.81 96 GLY A O 1
ATOM 773 N N . LEU A 1 97 ? 12.051 -3.951 9.790 1.00 88.81 97 LEU A N 1
ATOM 774 C CA . LEU A 1 97 ? 11.634 -5.224 10.390 1.00 88.81 97 LEU A CA 1
ATOM 775 C C . LEU A 1 97 ? 10.119 -5.450 10.271 1.00 88.81 97 LEU A C 1
ATOM 777 O O . LEU A 1 97 ? 9.691 -6.521 9.840 1.00 88.81 97 LEU A O 1
ATOM 781 N N . ILE A 1 98 ? 9.311 -4.442 10.620 1.00 91.75 98 ILE A N 1
ATOM 782 C CA . ILE A 1 98 ? 7.846 -4.506 10.507 1.00 91.75 98 ILE A CA 1
ATOM 783 C C . ILE A 1 98 ? 7.446 -4.833 9.067 1.00 91.75 98 ILE A C 1
ATOM 785 O O . ILE A 1 98 ? 6.605 -5.701 8.841 1.00 91.75 98 ILE A O 1
ATOM 789 N N . LYS A 1 99 ? 8.066 -4.159 8.093 1.00 93.00 99 LYS A N 1
ATOM 790 C CA . LYS A 1 99 ? 7.772 -4.347 6.672 1.00 93.00 99 LYS A CA 1
ATOM 791 C C . LYS A 1 99 ? 8.221 -5.705 6.150 1.00 93.00 99 LYS A C 1
ATOM 793 O O . LYS A 1 99 ? 7.432 -6.368 5.490 1.00 93.00 99 LYS A O 1
ATOM 798 N N . ALA A 1 100 ? 9.411 -6.170 6.518 1.00 93.12 100 ALA A N 1
ATOM 799 C CA . ALA A 1 100 ? 9.883 -7.500 6.140 1.00 93.12 100 ALA A CA 1
ATOM 800 C C . ALA A 1 100 ? 8.965 -8.614 6.677 1.00 93.12 100 ALA A C 1
ATOM 802 O O . ALA A 1 100 ? 8.623 -9.542 5.947 1.00 93.12 100 ALA A O 1
ATOM 803 N N . ILE A 1 101 ? 8.515 -8.511 7.932 1.00 94.38 101 ILE A N 1
ATOM 804 C CA . ILE A 1 101 ? 7.597 -9.493 8.525 1.00 94.38 101 ILE A CA 1
ATOM 805 C C . ILE A 1 101 ? 6.228 -9.438 7.832 1.00 94.38 101 ILE A C 1
ATOM 807 O O . ILE A 1 101 ? 5.724 -10.464 7.376 1.00 94.38 101 ILE A O 1
ATOM 811 N N . CYS A 1 102 ? 5.619 -8.257 7.735 1.00 96.56 102 CYS A N 1
ATOM 812 C CA . CYS A 1 102 ? 4.273 -8.108 7.186 1.00 96.56 102 CYS A CA 1
ATOM 813 C C . CYS A 1 102 ? 4.207 -8.421 5.687 1.00 96.56 102 CYS A C 1
ATOM 815 O O . CYS A 1 102 ? 3.382 -9.237 5.277 1.00 96.56 102 CYS A O 1
ATOM 817 N N . ASP A 1 103 ? 5.071 -7.796 4.887 1.00 96.06 103 ASP A N 1
ATOM 818 C CA . ASP A 1 103 ? 4.955 -7.793 3.430 1.00 96.06 103 ASP A CA 1
ATOM 819 C C . ASP A 1 103 ? 5.583 -9.069 2.831 1.00 96.06 103 ASP A C 1
ATOM 821 O O . ASP A 1 103 ? 4.958 -9.710 1.989 1.00 96.06 103 ASP A O 1
ATOM 825 N N . ASN A 1 104 ? 6.752 -9.510 3.327 1.00 94.38 104 ASN A N 1
ATOM 826 C CA . ASN A 1 104 ? 7.466 -10.658 2.745 1.00 94.38 104 ASN A CA 1
ATOM 827 C C . ASN A 1 104 ? 7.108 -11.996 3.406 1.00 94.38 104 ASN A C 1
ATOM 829 O O . ASN A 1 104 ? 6.977 -13.003 2.715 1.00 94.38 104 ASN A O 1
ATOM 833 N N . LYS A 1 105 ? 6.986 -12.041 4.742 1.00 96.06 105 LYS A N 1
ATOM 834 C CA . LYS A 1 105 ? 6.819 -13.316 5.464 1.00 96.06 105 LYS A CA 1
ATOM 835 C C . LYS A 1 105 ? 5.360 -13.752 5.591 1.00 96.06 105 LYS A C 1
ATOM 837 O O . LYS A 1 105 ? 5.066 -14.934 5.433 1.00 96.06 105 LYS A O 1
ATOM 842 N N . TYR A 1 106 ? 4.447 -12.825 5.891 1.00 97.19 106 TYR A N 1
ATOM 843 C CA . TYR A 1 106 ? 3.057 -13.176 6.223 1.00 97.19 106 TYR A CA 1
ATOM 844 C C . TYR A 1 106 ? 2.001 -12.722 5.213 1.00 97.19 106 TYR A C 1
ATOM 846 O O . TYR A 1 106 ? 0.890 -13.269 5.257 1.00 97.19 106 TYR A O 1
ATOM 854 N N . GLY A 1 107 ? 2.326 -11.773 4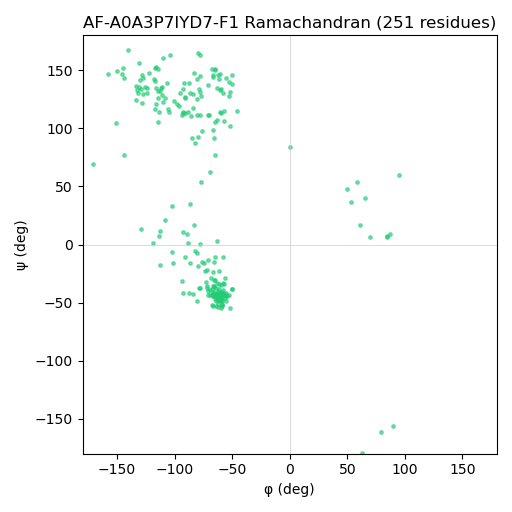.330 1.00 96.00 107 GLY A N 1
ATOM 855 C CA . GLY A 1 107 ? 1.402 -11.210 3.342 1.00 96.00 107 GLY A CA 1
ATOM 856 C C . GLY A 1 107 ? 0.251 -10.426 3.980 1.00 96.00 107 GLY A C 1
ATOM 857 O O . GLY A 1 107 ? -0.897 -10.566 3.566 1.00 96.00 107 GLY A O 1
ATOM 858 N N . VAL A 1 108 ? 0.532 -9.656 5.037 1.00 96.94 108 VAL A N 1
ATOM 859 C CA . VAL A 1 108 ? -0.469 -8.877 5.781 1.00 96.94 108 VAL A CA 1
ATOM 860 C C . VAL A 1 108 ? -0.263 -7.391 5.521 1.00 96.94 108 VAL A C 1
ATOM 862 O O . VAL A 1 108 ? 0.797 -6.839 5.811 1.00 96.94 108 VAL A O 1
ATOM 865 N N . ALA A 1 109 ? -1.300 -6.716 5.021 1.00 97.38 109 ALA A N 1
ATOM 866 C CA . ALA A 1 109 ? -1.243 -5.279 4.795 1.00 97.38 109 ALA A CA 1
ATOM 867 C C . ALA A 1 109 ? -0.969 -4.535 6.111 1.00 97.38 109 ALA A C 1
ATOM 869 O O . ALA A 1 109 ? -1.601 -4.787 7.139 1.00 97.38 109 ALA A O 1
ATOM 870 N N . SER A 1 110 ? -0.040 -3.579 6.074 1.00 97.50 110 SER A N 1
ATOM 871 C CA . SER A 1 110 ? 0.346 -2.801 7.253 1.00 97.50 110 SER A CA 1
ATOM 872 C C . SER A 1 110 ? 0.431 -1.296 6.979 1.00 97.50 110 SER A C 1
ATOM 874 O O . SER A 1 110 ? 0.991 -0.828 5.972 1.00 97.50 110 SER A O 1
ATOM 876 N N . GLN A 1 111 ? -0.100 -0.502 7.908 1.00 97.50 111 GLN A N 1
ATOM 877 C CA . GLN A 1 111 ? 0.044 0.949 7.956 1.00 97.50 111 GLN A CA 1
ATOM 878 C C . GLN A 1 111 ? 0.842 1.328 9.202 1.00 97.50 111 GLN A C 1
ATOM 880 O O . GLN A 1 111 ? 0.327 1.294 10.312 1.00 97.50 111 GLN A O 1
ATOM 885 N N . VAL A 1 112 ? 2.107 1.697 8.997 1.00 95.31 112 VAL A N 1
ATOM 886 C CA . VAL A 1 112 ? 2.999 2.146 10.070 1.00 95.31 112 VAL A CA 1
ATOM 887 C C . VAL A 1 112 ? 2.925 3.668 10.178 1.00 95.31 112 VAL A C 1
ATOM 889 O O . VAL A 1 112 ? 2.949 4.354 9.153 1.00 95.31 112 VAL A O 1
ATOM 892 N N . ILE A 1 113 ? 2.795 4.194 11.391 1.00 95.06 113 ILE A N 1
ATOM 893 C CA . ILE A 1 113 ? 2.667 5.626 11.686 1.00 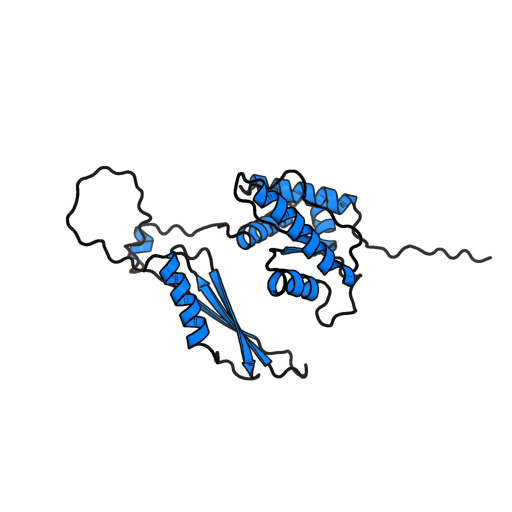95.06 113 ILE A CA 1
ATOM 894 C C . ILE A 1 113 ? 3.663 5.969 12.785 1.00 95.06 113 ILE A C 1
ATOM 896 O O . ILE A 1 113 ? 3.792 5.233 13.756 1.00 95.06 113 ILE A O 1
ATOM 900 N N . ASP A 1 114 ? 4.382 7.074 12.628 1.00 91.88 114 ASP A N 1
ATOM 901 C CA . ASP A 1 114 ? 5.315 7.535 13.650 1.00 91.88 114 ASP A CA 1
ATOM 902 C C . ASP A 1 114 ? 4.566 8.068 14.876 1.00 91.88 114 ASP A C 1
ATOM 904 O O . ASP A 1 114 ? 3.608 8.832 14.724 1.00 91.88 114 ASP A O 1
ATOM 908 N N . ALA A 1 115 ? 5.033 7.733 16.078 1.00 91.44 115 ALA A N 1
ATOM 909 C CA . ALA A 1 115 ? 4.511 8.282 17.330 1.00 91.44 115 ALA A CA 1
ATOM 910 C C . ALA A 1 115 ? 4.423 9.823 17.312 1.00 91.44 115 ALA A C 1
ATOM 912 O O . ALA A 1 115 ? 3.429 10.396 17.759 1.00 91.44 115 ALA A O 1
ATOM 913 N N . ARG A 1 116 ? 5.399 10.515 16.706 1.00 91.75 116 ARG A N 1
ATOM 914 C CA . ARG A 1 116 ? 5.367 11.983 16.571 1.00 91.75 116 ARG A CA 1
ATOM 915 C C . ARG A 1 116 ? 4.238 12.461 15.664 1.00 91.75 116 ARG A C 1
ATOM 917 O O . ARG A 1 116 ? 3.645 13.505 15.920 1.00 91.75 116 ARG A O 1
ATOM 924 N N . THR A 1 117 ? 3.924 11.707 14.608 1.00 94.00 117 THR A N 1
ATOM 925 C CA . THR A 1 117 ? 2.789 12.007 13.724 1.00 94.00 117 THR A CA 1
ATOM 926 C C . THR A 1 117 ? 1.465 11.829 14.456 1.00 94.00 117 THR A C 1
ATOM 928 O O . THR A 1 117 ? 0.574 12.650 14.265 1.00 94.00 117 THR A O 1
ATOM 931 N N . VAL A 1 118 ? 1.348 10.811 15.315 1.00 95.56 118 VAL A N 1
ATOM 932 C CA . VAL A 1 118 ? 0.165 10.594 16.165 1.00 95.56 118 VAL A CA 1
ATOM 933 C C . VAL A 1 118 ? -0.056 11.793 17.087 1.00 95.56 118 VAL A C 1
ATOM 935 O O . VAL A 1 118 ? -1.107 12.426 17.020 1.00 95.56 118 VAL A O 1
ATOM 938 N N . ILE A 1 119 ? 0.963 12.165 17.868 1.00 93.56 119 ILE A N 1
ATOM 939 C CA . ILE A 1 119 ? 0.897 13.297 18.807 1.00 93.56 119 ILE A CA 1
ATOM 940 C C . ILE A 1 119 ? 0.564 14.599 18.066 1.00 93.56 119 ILE A C 1
ATOM 942 O O . ILE A 1 119 ? -0.333 15.342 18.461 1.00 93.56 119 ILE A O 1
ATOM 946 N N . SER A 1 120 ? 1.248 14.862 16.948 1.00 93.81 120 SER A N 1
ATOM 947 C CA . SER A 1 120 ? 1.007 16.058 16.138 1.00 93.81 120 SER A CA 1
ATOM 948 C C . SER A 1 120 ? -0.409 16.102 15.559 1.00 93.81 120 SER A C 1
ATOM 950 O O . SER A 1 120 ? -1.017 17.169 15.546 1.00 93.81 120 SER A O 1
ATOM 952 N N . ALA A 1 121 ? -0.951 14.974 15.094 1.00 96.00 121 ALA A N 1
ATOM 953 C CA . ALA A 1 121 ? -2.277 14.919 14.484 1.00 96.00 121 ALA A CA 1
ATOM 954 C C . ALA A 1 121 ? -3.412 15.096 15.500 1.00 96.00 121 ALA A C 1
ATOM 956 O O . ALA A 1 121 ? -4.404 15.748 15.179 1.00 96.00 121 ALA A O 1
ATOM 957 N N . VAL A 1 122 ? -3.263 14.551 16.712 1.00 96.00 122 VAL A N 1
ATOM 958 C CA . VAL A 1 122 ? -4.240 14.727 17.800 1.00 96.00 122 VAL A CA 1
ATOM 959 C C . VAL A 1 122 ? -4.285 16.184 18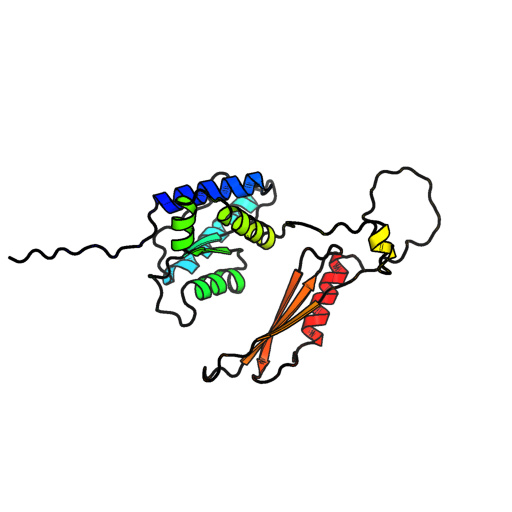.258 1.00 96.00 122 VAL A C 1
ATOM 961 O O . VAL A 1 122 ? -5.366 16.741 18.414 1.00 96.00 122 VAL A O 1
ATOM 964 N N . ASN A 1 123 ? -3.123 16.829 18.383 1.00 94.38 123 ASN A N 1
ATOM 965 C CA . ASN A 1 123 ? -3.027 18.222 18.831 1.00 94.38 123 ASN A CA 1
ATOM 966 C C . ASN A 1 123 ? -3.303 19.256 17.725 1.00 94.38 123 ASN A C 1
ATOM 968 O O . ASN A 1 123 ? -3.362 20.455 17.996 1.00 94.38 123 ASN A O 1
ATOM 972 N N . SER A 1 124 ? -3.444 18.831 16.466 1.00 93.06 124 SER A N 1
ATOM 973 C CA . SER A 1 124 ? -3.678 19.742 15.347 1.00 93.06 124 SER A CA 1
ATOM 974 C C . SER A 1 124 ? -5.163 19.943 15.066 1.00 93.06 124 SER A C 1
ATOM 976 O O . SER A 1 124 ? -5.945 18.997 14.978 1.00 93.06 124 SER A O 1
ATOM 978 N N . THR A 1 125 ? -5.536 21.186 14.769 1.00 89.75 125 THR A N 1
ATOM 979 C CA . THR A 1 125 ? -6.845 21.509 14.184 1.00 89.75 125 THR A CA 1
ATOM 980 C C . THR A 1 125 ? -6.952 21.066 12.720 1.00 89.75 125 THR A C 1
ATOM 982 O O . THR A 1 125 ? -8.051 20.860 12.207 1.00 89.75 125 THR A O 1
ATOM 985 N N . LYS A 1 126 ? -5.820 20.877 12.023 1.00 90.88 126 LYS A N 1
ATOM 986 C CA . LYS A 1 126 ? -5.786 20.455 10.617 1.00 90.88 126 LYS A CA 1
ATOM 987 C C . LYS A 1 126 ? -5.859 18.932 10.520 1.00 90.88 126 LYS A C 1
ATOM 989 O O . LYS A 1 126 ? -4.890 18.227 10.784 1.00 90.88 126 LYS A O 1
ATOM 994 N N . LYS A 1 127 ? -6.980 18.411 10.020 1.00 90.00 127 LYS A N 1
ATOM 995 C CA . LYS A 1 127 ? -7.216 16.961 9.870 1.00 90.00 127 LYS A CA 1
ATOM 996 C C . LYS A 1 127 ? -6.624 16.342 8.581 1.00 90.00 127 LYS A C 1
ATOM 998 O O . LYS A 1 127 ? -6.998 15.234 8.199 1.00 90.00 127 LYS A O 1
ATOM 1003 N N . THR A 1 128 ? -5.692 17.020 7.900 1.00 94.31 128 THR A N 1
ATOM 1004 C CA . THR A 1 128 ? -5.097 16.563 6.620 1.00 94.31 128 THR A CA 1
ATOM 1005 C C . THR A 1 128 ? -4.268 15.285 6.760 1.00 94.31 128 THR A C 1
ATOM 1007 O O . THR A 1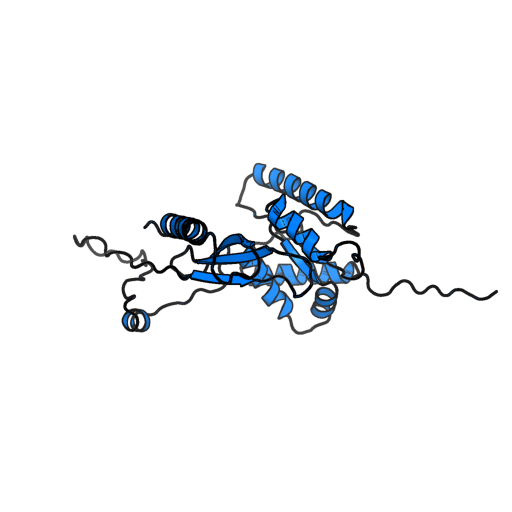 128 ? -4.222 14.476 5.834 1.00 94.31 128 THR A O 1
ATOM 1010 N N . VAL A 1 129 ? -3.649 15.061 7.923 1.00 96.81 129 VAL A N 1
ATOM 1011 C CA . VAL A 1 129 ? -2.887 13.835 8.211 1.00 96.81 129 VAL A CA 1
ATOM 1012 C C . VAL A 1 129 ? -3.786 12.602 8.113 1.00 96.81 129 VAL A C 1
ATOM 1014 O O . VAL A 1 129 ? -3.444 11.654 7.408 1.00 96.81 129 VAL A O 1
ATOM 1017 N N . TYR A 1 130 ? -4.963 12.641 8.742 1.00 97.88 130 TYR A N 1
ATOM 1018 C CA . TYR A 1 130 ? -5.931 11.543 8.700 1.00 97.88 130 TYR A CA 1
ATOM 1019 C C . TYR A 1 130 ? -6.394 11.245 7.271 1.00 97.88 130 TYR A C 1
ATOM 1021 O O . TYR A 1 130 ? -6.447 10.085 6.871 1.00 97.88 130 TYR A O 1
ATOM 1029 N N . TYR A 1 131 ? -6.646 12.290 6.477 1.00 96.38 131 TYR A N 1
ATOM 1030 C CA . TYR A 1 131 ? -7.003 12.156 5.064 1.00 96.38 131 TYR A CA 1
ATOM 1031 C C . TYR A 1 131 ? -5.917 11.426 4.261 1.00 96.38 131 TYR A C 1
ATOM 1033 O O . TYR A 1 131 ? -6.187 10.417 3.613 1.00 96.38 131 TYR A O 1
ATOM 1041 N N . ASN A 1 132 ? -4.667 11.884 4.359 1.00 96.94 132 ASN A N 1
ATOM 1042 C CA . ASN A 1 132 ? -3.545 11.290 3.631 1.00 96.94 132 ASN A CA 1
ATOM 1043 C C . ASN A 1 132 ? -3.281 9.834 4.046 1.00 96.94 132 ASN A C 1
ATOM 1045 O O . ASN A 1 132 ? -2.866 9.018 3.221 1.00 96.94 132 ASN A O 1
ATOM 1049 N N . ILE A 1 133 ? -3.517 9.493 5.316 1.00 98.00 133 ILE A N 1
ATOM 1050 C CA . ILE A 1 133 ? -3.403 8.114 5.805 1.00 98.00 133 ILE A CA 1
ATOM 1051 C C . ILE A 1 133 ? -4.549 7.254 5.263 1.00 98.00 133 ILE A C 1
ATOM 1053 O O . ILE A 1 133 ? -4.285 6.151 4.786 1.00 98.00 133 ILE A O 1
ATOM 1057 N N . ALA A 1 134 ? -5.787 7.755 5.257 1.00 97.94 134 ALA A N 1
ATOM 1058 C CA . ALA A 1 134 ? -6.938 7.040 4.705 1.00 97.94 134 ALA A CA 1
ATOM 1059 C C . ALA A 1 134 ? -6.740 6.687 3.219 1.00 97.94 134 ALA A C 1
ATOM 1061 O O . ALA A 1 134 ? -6.997 5.549 2.826 1.00 97.94 134 ALA A O 1
ATOM 1062 N N . LEU A 1 135 ? -6.180 7.603 2.413 1.00 97.94 135 LEU A N 1
ATOM 1063 C CA . LEU A 1 135 ? -5.840 7.326 1.008 1.00 97.94 135 LEU A CA 1
ATOM 1064 C C . LEU A 1 135 ? -4.855 6.155 0.863 1.00 97.94 135 LEU A C 1
ATOM 1066 O O . LEU A 1 135 ? -5.012 5.313 -0.024 1.00 97.94 135 LEU A O 1
ATOM 1070 N N . LYS A 1 136 ? -3.839 6.093 1.736 1.00 97.94 136 LYS A N 1
ATOM 1071 C CA . LYS A 1 136 ? -2.837 5.014 1.743 1.00 97.94 136 LYS A CA 1
ATOM 1072 C C . LYS A 1 136 ? -3.437 3.688 2.193 1.00 97.94 136 LYS A C 1
ATOM 1074 O O . LYS A 1 136 ? -3.074 2.649 1.647 1.00 97.94 136 LYS A O 1
ATOM 1079 N N . ILE A 1 137 ? -4.332 3.715 3.180 1.00 98.12 137 ILE A N 1
ATOM 1080 C CA . ILE A 1 137 ? -5.056 2.524 3.630 1.00 98.12 137 ILE A CA 1
ATOM 1081 C C . ILE A 1 137 ? -5.910 1.980 2.486 1.00 98.12 137 ILE A C 1
ATOM 1083 O O . ILE A 1 137 ? -5.761 0.812 2.144 1.00 98.12 137 ILE A O 1
ATOM 1087 N N . ASN A 1 138 ? -6.723 2.824 1.845 1.00 97.81 138 ASN A N 1
ATOM 1088 C CA . ASN A 1 138 ? -7.589 2.405 0.744 1.00 97.81 138 ASN A CA 1
ATOM 1089 C C . ASN A 1 138 ? -6.793 1.718 -0.379 1.00 97.81 138 ASN A C 1
ATOM 1091 O O . ASN A 1 138 ? -7.111 0.594 -0.762 1.00 97.81 138 ASN A O 1
ATOM 1095 N N . ALA A 1 139 ? -5.689 2.333 -0.820 1.00 96.88 139 ALA A N 1
ATOM 1096 C CA . ALA A 1 139 ? -4.827 1.771 -1.860 1.00 96.88 139 ALA A CA 1
ATOM 1097 C C . ALA A 1 139 ? -4.212 0.413 -1.462 1.00 96.88 139 ALA A C 1
ATOM 1099 O O . ALA A 1 139 ? -4.210 -0.524 -2.258 1.00 96.88 139 ALA A O 1
ATOM 1100 N N . LYS A 1 140 ? -3.735 0.265 -0.216 1.00 96.50 140 LYS A N 1
ATOM 1101 C CA . LYS A 1 140 ? -3.174 -1.005 0.295 1.00 96.50 140 LYS A CA 1
ATOM 1102 C C . LYS A 1 140 ? -4.197 -2.128 0.373 1.00 96.50 140 LYS A C 1
ATOM 1104 O O . LYS A 1 140 ? -3.829 -3.291 0.254 1.00 96.50 140 LYS A O 1
ATOM 1109 N N . LEU A 1 141 ? -5.459 -1.780 0.604 1.00 95.81 141 LEU A N 1
ATOM 1110 C CA . LEU A 1 141 ? -6.562 -2.734 0.660 1.00 95.81 141 LEU A CA 1
ATOM 1111 C C . LEU A 1 141 ? -7.202 -2.971 -0.720 1.00 95.81 141 LEU A C 1
ATOM 1113 O O . LEU A 1 141 ? -8.220 -3.649 -0.814 1.00 95.81 141 LEU A O 1
ATOM 1117 N N . GLY A 1 142 ? -6.589 -2.451 -1.792 1.00 93.44 142 GLY A N 1
ATOM 1118 C CA . GLY A 1 142 ? -6.998 -2.677 -3.177 1.00 93.44 142 GLY A CA 1
ATOM 1119 C C . GLY A 1 142 ? -8.099 -1.747 -3.687 1.00 93.44 142 GLY A C 1
ATOM 1120 O O . GLY A 1 142 ? -8.578 -1.957 -4.801 1.00 93.44 142 GLY A O 1
ATOM 1121 N N . GLY A 1 143 ? -8.493 -0.742 -2.904 1.00 95.06 143 GLY A N 1
ATOM 1122 C CA . GLY A 1 143 ? -9.463 0.267 -3.308 1.00 95.06 143 GLY A CA 1
ATOM 1123 C C . GLY A 1 143 ? -8.870 1.336 -4.227 1.00 95.06 143 GLY A C 1
ATOM 1124 O O . GLY A 1 143 ? -7.655 1.518 -4.315 1.00 95.06 143 GLY A O 1
ATOM 1125 N N . VAL A 1 144 ? -9.757 2.065 -4.903 1.00 95.44 144 VAL A N 1
ATOM 1126 C CA . VAL A 1 144 ? -9.421 3.164 -5.817 1.00 95.44 144 VAL A CA 1
ATOM 1127 C C . VAL A 1 144 ? -9.825 4.479 -5.163 1.00 95.44 144 VAL A C 1
ATOM 1129 O O . VAL A 1 144 ? -10.964 4.634 -4.732 1.00 95.44 144 VAL A O 1
ATOM 1132 N N . ASN A 1 145 ? -8.886 5.422 -5.054 1.00 95.56 145 ASN A N 1
ATOM 1133 C CA . ASN A 1 145 ? -9.166 6.736 -4.469 1.00 95.56 145 ASN A CA 1
ATOM 1134 C C . ASN A 1 145 ? -9.843 7.669 -5.477 1.00 95.56 145 ASN A C 1
ATOM 1136 O O . ASN A 1 145 ? -10.822 8.333 -5.149 1.00 95.56 145 ASN A O 1
ATOM 1140 N N . GLN A 1 146 ? -9.273 7.754 -6.678 1.00 91.62 146 GLN A N 1
ATOM 1141 C CA . GLN A 1 146 ? -9.694 8.634 -7.763 1.00 91.62 146 GLN A CA 1
ATOM 1142 C C . GLN A 1 146 ? -9.342 7.961 -9.093 1.00 91.62 146 GLN A C 1
ATOM 1144 O O . GLN A 1 146 ? -8.355 7.229 -9.168 1.00 91.62 146 GLN A O 1
ATOM 1149 N N . ALA A 1 147 ? -10.143 8.223 -10.121 1.00 88.62 147 ALA A N 1
ATOM 1150 C CA . ALA A 1 147 ? -9.903 7.801 -11.495 1.00 88.62 147 ALA A CA 1
ATOM 1151 C C . ALA A 1 147 ? -10.014 9.025 -12.406 1.00 88.62 147 ALA A C 1
ATOM 1153 O O . ALA A 1 147 ? -10.816 9.924 -12.140 1.00 88.62 147 ALA A O 1
ATOM 1154 N N . VAL A 1 148 ? -9.214 9.062 -13.468 1.00 82.50 148 VAL A N 1
ATOM 1155 C CA . VAL A 1 148 ? -9.334 10.103 -14.490 1.00 82.50 148 VAL A CA 1
ATOM 1156 C C . VAL A 1 148 ? -10.532 9.769 -15.372 1.00 82.50 148 VAL A C 1
ATOM 1158 O O . VAL A 1 148 ? -10.653 8.650 -15.868 1.00 82.50 148 VAL A O 1
ATOM 1161 N N . LEU A 1 149 ? -11.429 10.738 -15.549 1.00 75.69 149 LEU A N 1
ATOM 1162 C CA . LEU A 1 149 ? -12.524 10.639 -16.505 1.00 75.69 149 LEU A CA 1
ATOM 1163 C C . LEU A 1 149 ? -12.069 11.274 -17.814 1.00 75.69 149 LEU A C 1
ATOM 1165 O O . LEU A 1 149 ? -11.886 12.488 -17.887 1.00 75.69 149 LEU A O 1
ATOM 1169 N N . PHE A 1 150 ? -11.892 10.454 -18.842 1.00 66.81 150 PHE A N 1
ATOM 1170 C CA . PHE A 1 150 ? -11.655 10.942 -20.192 1.00 66.81 150 PHE A CA 1
ATOM 1171 C C . PHE A 1 150 ? -13.015 11.251 -20.826 1.00 66.81 150 PHE A C 1
ATOM 1173 O O . PHE A 1 150 ? -13.865 10.368 -20.938 1.00 66.81 150 PHE A O 1
ATOM 1180 N N . ASN A 1 151 ? -13.261 12.517 -21.172 1.00 60.12 151 ASN A N 1
ATOM 1181 C CA . ASN A 1 151 ? -14.447 12.894 -21.943 1.00 60.12 151 ASN A CA 1
ATOM 1182 C C . ASN A 1 151 ? -14.225 12.596 -23.437 1.00 60.12 151 ASN A C 1
ATOM 1184 O O . ASN A 1 151 ? -13.090 12.403 -23.874 1.00 60.12 151 ASN A O 1
ATOM 1188 N N . ASN A 1 152 ? -15.305 12.585 -24.221 1.00 57.03 152 ASN A N 1
ATOM 1189 C CA . ASN A 1 152 ? -15.252 12.245 -25.646 1.00 57.03 152 ASN A CA 1
ATOM 1190 C C . ASN A 1 152 ? -14.279 13.142 -26.435 1.00 57.03 152 ASN A C 1
ATOM 1192 O O . ASN A 1 152 ? -13.619 12.660 -27.340 1.00 57.03 152 ASN A O 1
ATOM 1196 N N . GLU A 1 153 ? -14.124 14.419 -26.075 1.00 58.78 153 GLU A N 1
ATOM 1197 C CA . GLU A 1 153 ? -13.185 15.332 -26.750 1.00 58.78 153 GLU A CA 1
ATOM 1198 C C . GLU A 1 153 ? -11.714 15.001 -26.441 1.00 58.78 153 GLU A C 1
ATOM 1200 O O . GLU A 1 153 ? -10.873 14.999 -27.339 1.00 58.78 153 GLU A O 1
ATOM 1205 N N . SER A 1 154 ? -11.397 14.648 -25.191 1.00 57.38 154 SER A N 1
ATOM 1206 C CA . SER A 1 154 ? -10.047 14.226 -24.783 1.00 57.38 154 SER A CA 1
ATOM 1207 C C . SER A 1 154 ? -9.700 12.829 -25.301 1.00 57.38 154 SER A C 1
ATOM 1209 O O . SER A 1 154 ? -8.542 12.563 -25.606 1.00 57.38 154 SER A O 1
ATOM 1211 N N . ALA A 1 155 ? -10.701 11.953 -25.422 1.00 51.88 155 ALA A N 1
ATOM 1212 C CA . ALA A 1 155 ? -10.573 10.621 -26.005 1.00 51.88 155 ALA A CA 1
ATOM 1213 C C . ALA A 1 155 ? -10.444 10.640 -27.539 1.00 51.88 155 ALA A C 1
ATOM 1215 O O . ALA A 1 155 ? -10.058 9.630 -28.108 1.00 51.88 155 ALA A O 1
ATOM 1216 N N . LEU A 1 156 ? -10.770 11.761 -28.197 1.00 46.50 156 LEU A N 1
ATOM 1217 C CA . LEU A 1 156 ? -10.552 11.989 -29.632 1.00 46.50 156 LEU A CA 1
ATOM 1218 C C . LEU A 1 156 ? -9.219 12.700 -29.923 1.00 46.50 156 LEU A C 1
ATOM 1220 O O . LEU A 1 156 ? -8.632 12.489 -30.979 1.00 46.50 156 LEU A O 1
ATOM 1224 N N . ALA A 1 157 ? -8.747 13.567 -29.016 1.00 47.53 157 ALA A N 1
ATOM 1225 C CA . ALA A 1 157 ? -7.473 14.286 -29.162 1.00 47.53 157 ALA A CA 1
ATOM 1226 C C . ALA A 1 157 ? -6.239 13.388 -28.950 1.00 47.53 157 ALA A C 1
ATOM 1228 O O . ALA A 1 157 ? -5.146 13.687 -29.427 1.00 47.53 157 ALA A O 1
ATOM 1229 N N . TRP A 1 158 ? -6.427 12.287 -28.233 1.00 44.34 158 TRP A N 1
ATOM 1230 C CA . TRP A 1 158 ? -5.532 11.141 -28.198 1.00 44.34 158 TRP A CA 1
ATOM 1231 C C . TRP A 1 158 ? -6.251 10.062 -29.003 1.00 44.34 158 TRP A C 1
ATOM 1233 O O . TRP A 1 158 ? -7.459 9.965 -28.862 1.00 44.34 158 TRP A O 1
ATOM 1243 N N . ASP A 1 159 ? -5.581 9.276 -29.840 1.00 44.00 159 ASP A N 1
ATOM 1244 C CA . ASP A 1 159 ? -6.195 8.190 -30.629 1.00 44.00 159 ASP A CA 1
ATOM 1245 C C . ASP A 1 159 ? -6.638 7.031 -29.693 1.00 44.00 159 ASP A C 1
ATOM 1247 O O . ASP A 1 159 ? -6.061 5.956 -29.680 1.00 44.00 159 ASP A O 1
ATOM 1251 N N . PHE A 1 160 ? -7.566 7.321 -28.774 1.00 47.28 160 PHE A N 1
ATOM 1252 C CA . PHE A 1 160 ? -8.013 6.542 -27.608 1.00 47.28 160 PHE A CA 1
ATOM 1253 C C . PHE A 1 160 ? -9.551 6.420 -27.591 1.00 47.28 160 PHE A C 1
ATOM 1255 O O . PHE A 1 160 ? -10.151 6.035 -26.581 1.00 47.28 160 PHE A O 1
ATOM 1262 N N . GLY A 1 161 ? -10.210 6.756 -28.707 1.00 38.56 161 GLY A N 1
ATOM 1263 C CA . GLY A 1 161 ? -11.649 7.029 -28.828 1.00 38.56 161 GLY A CA 1
ATOM 1264 C C . GLY A 1 161 ? -12.599 5.870 -28.518 1.00 38.56 161 GLY A C 1
ATOM 1265 O O . GLY A 1 161 ? -13.808 6.046 -28.612 1.00 38.56 161 GLY A O 1
ATOM 1266 N N . ASN A 1 162 ? -12.087 4.709 -28.107 1.00 42.28 162 ASN A N 1
ATOM 1267 C CA . ASN A 1 162 ? -12.879 3.524 -27.773 1.00 42.28 162 ASN A CA 1
ATOM 1268 C C . ASN A 1 162 ? -12.845 3.145 -26.286 1.00 42.28 162 ASN A C 1
ATOM 1270 O O . ASN A 1 162 ? -13.324 2.072 -25.912 1.00 42.28 162 ASN A O 1
ATOM 1274 N N . PHE A 1 163 ? -12.331 4.009 -25.405 1.00 46.22 163 PHE A N 1
ATOM 1275 C CA . PHE A 1 163 ? -12.389 3.793 -23.957 1.00 46.22 163 PHE A CA 1
ATOM 1276 C C . PHE A 1 163 ? -13.790 4.096 -23.386 1.00 46.22 163 PHE A C 1
ATOM 1278 O O . PHE A 1 163 ? -13.975 4.893 -22.467 1.00 46.22 163 PHE A O 1
ATOM 1285 N N . CYS A 1 164 ? -14.828 3.480 -23.946 1.00 41.69 164 CYS A N 1
ATOM 1286 C CA . CYS A 1 164 ? -16.164 3.552 -23.380 1.00 41.69 164 CYS A CA 1
ATOM 1287 C C . CYS A 1 164 ? -16.271 2.555 -22.222 1.00 41.69 164 CYS A C 1
ATOM 1289 O O . CYS A 1 164 ? -16.327 1.338 -22.416 1.00 41.69 164 CYS A O 1
ATOM 1291 N N . PHE A 1 165 ? -16.379 3.077 -20.999 1.00 41.62 165 PHE A N 1
ATOM 1292 C CA . PHE A 1 165 ? -17.152 2.395 -19.967 1.00 41.62 165 PHE A CA 1
ATOM 1293 C C . PHE A 1 165 ? -18.567 2.224 -20.521 1.00 41.62 165 PHE A C 1
ATOM 1295 O O . PHE A 1 165 ? -19.309 3.199 -20.626 1.00 41.62 165 PHE A O 1
ATOM 1302 N N . GLU A 1 166 ? -18.925 1.001 -20.910 1.00 40.00 166 GLU A N 1
ATOM 1303 C CA . GLU A 1 166 ? -20.291 0.646 -21.286 1.00 40.00 166 GLU A CA 1
ATOM 1304 C C . GLU A 1 166 ? -21.242 1.090 -20.166 1.00 40.00 166 GLU A C 1
ATOM 1306 O O . GLU A 1 166 ? -21.370 0.445 -19.121 1.00 40.00 166 GLU A O 1
ATOM 1311 N N . HIS A 1 167 ? -21.935 2.208 -20.385 1.00 37.44 167 HIS A N 1
ATOM 1312 C CA . HIS A 1 167 ? -23.191 2.480 -19.713 1.00 37.44 167 HIS A CA 1
ATOM 1313 C C . HIS A 1 167 ? -24.177 1.427 -20.216 1.00 37.44 167 HIS A C 1
ATOM 1315 O O . HIS A 1 167 ? -24.835 1.596 -21.240 1.00 37.44 167 HIS A O 1
ATOM 1321 N N . LYS A 1 168 ? -24.270 0.308 -19.492 1.00 36.97 168 LYS A N 1
ATOM 1322 C CA . LYS A 1 168 ? -25.372 -0.646 -19.616 1.00 36.97 168 LYS A CA 1
ATOM 1323 C C . LYS A 1 168 ? -26.660 0.041 -19.171 1.00 36.97 168 LYS A C 1
ATOM 1325 O O . LYS A 1 168 ? -27.066 -0.161 -18.039 1.00 36.97 168 LYS A O 1
ATOM 1330 N N . ASN A 1 169 ? -27.234 0.899 -20.011 1.00 36.09 169 ASN A N 1
ATOM 1331 C CA . ASN A 1 169 ? -28.621 1.369 -19.956 1.00 36.09 169 ASN A CA 1
ATOM 1332 C C . ASN A 1 169 ? -28.948 2.170 -21.228 1.00 36.09 169 ASN A C 1
ATOM 1334 O O . ASN A 1 169 ? -29.153 3.378 -21.187 1.00 36.09 169 ASN A O 1
ATOM 1338 N N . ALA A 1 170 ? -29.015 1.491 -22.371 1.00 38.25 170 ALA A N 1
ATOM 1339 C CA . ALA A 1 170 ? -29.780 1.972 -23.516 1.00 38.25 170 ALA A CA 1
ATOM 1340 C C . ALA A 1 170 ? -30.255 0.761 -24.322 1.00 38.25 170 ALA A C 1
ATOM 1342 O O . ALA A 1 170 ? -29.484 0.098 -25.011 1.00 38.25 170 ALA A O 1
ATOM 1343 N N . ALA A 1 171 ? -31.538 0.440 -24.189 1.00 40.59 171 ALA A N 1
ATOM 1344 C CA . ALA A 1 171 ? -32.211 -0.513 -25.051 1.00 40.59 171 ALA A CA 1
ATOM 1345 C C . ALA A 1 171 ? -32.280 0.071 -26.474 1.00 40.59 171 ALA A C 1
ATOM 1347 O O . ALA A 1 171 ? -33.150 0.891 -26.759 1.00 40.59 171 ALA A O 1
ATOM 1348 N N . HIS A 1 172 ? -31.360 -0.327 -27.355 1.00 39.09 172 HIS A N 1
ATOM 1349 C CA . HIS A 1 172 ? -31.474 -0.135 -28.803 1.00 39.09 172 HIS A CA 1
ATOM 1350 C C . HIS A 1 172 ? -30.859 -1.318 -29.57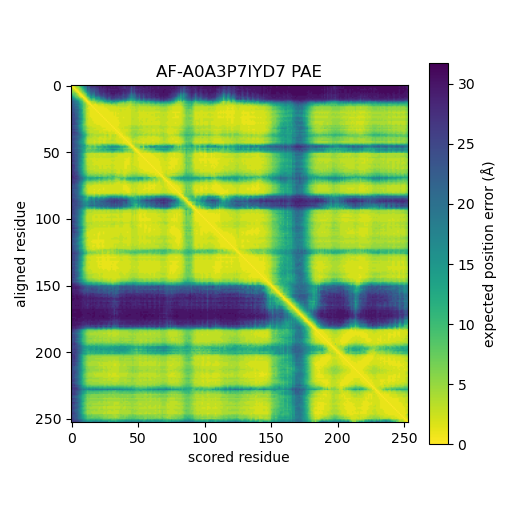4 1.00 39.09 172 HIS A C 1
ATOM 1352 O O . HIS A 1 172 ? -30.029 -2.047 -29.028 1.00 39.09 172 HIS A O 1
ATOM 1358 N N . PRO A 1 173 ? -31.356 -1.600 -30.791 1.00 43.34 173 PRO A N 1
ATOM 1359 C CA . PRO A 1 173 ? -31.350 -2.935 -31.366 1.00 43.34 173 PRO A CA 1
ATOM 1360 C C . PRO A 1 173 ? -29.989 -3.327 -31.946 1.00 43.34 173 PRO A C 1
ATOM 1362 O O . PRO A 1 173 ? -29.374 -2.580 -32.696 1.00 43.34 173 PRO A O 1
ATOM 1365 N N . ARG A 1 174 ? -29.590 -4.556 -31.598 1.00 46.47 174 ARG A N 1
ATOM 1366 C CA . ARG A 1 174 ? -28.669 -5.491 -32.266 1.00 46.47 174 ARG A CA 1
ATOM 1367 C C . ARG A 1 174 ? -28.061 -4.978 -33.589 1.00 46.47 174 ARG A C 1
ATOM 1369 O O . ARG A 1 174 ? -28.535 -5.339 -34.664 1.00 46.47 174 ARG A O 1
ATOM 1376 N N . SER A 1 175 ? -26.981 -4.202 -33.502 1.00 41.69 175 SER A N 1
ATOM 1377 C CA . SER A 1 175 ? -26.053 -3.991 -34.614 1.00 41.69 175 SER A CA 1
ATOM 1378 C C . SER A 1 175 ? -25.138 -5.213 -34.744 1.00 41.69 175 SER A C 1
ATOM 1380 O O . SER A 1 175 ? -24.588 -5.721 -33.769 1.00 41.69 175 SER A O 1
ATOM 1382 N N . THR A 1 176 ? -25.016 -5.726 -35.963 1.00 42.69 176 THR A N 1
ATOM 1383 C CA . THR A 1 176 ? -24.169 -6.863 -36.356 1.00 42.69 176 THR A CA 1
ATOM 1384 C C . THR A 1 176 ? -22.740 -6.425 -36.692 1.00 42.69 176 THR A C 1
ATOM 1386 O O . THR A 1 176 ? -22.126 -6.973 -37.604 1.00 42.69 176 THR A O 1
ATOM 1389 N N . GLU A 1 177 ? -22.211 -5.418 -35.996 1.00 50.28 177 GLU A N 1
ATOM 1390 C CA . GLU A 1 177 ? -20.819 -5.000 -36.176 1.00 50.28 177 GLU A CA 1
ATOM 1391 C C . GLU A 1 177 ? -19.894 -5.811 -35.258 1.00 50.28 177 GLU A C 1
ATOM 1393 O O . GLU A 1 177 ? -20.262 -6.090 -34.111 1.00 50.28 177 GLU A O 1
ATOM 1398 N N . PRO A 1 178 ? -18.710 -6.238 -35.737 1.00 44.09 178 PRO A N 1
ATOM 1399 C CA . PRO A 1 178 ? -17.751 -6.936 -34.894 1.00 44.09 178 PRO A CA 1
ATOM 1400 C C . PRO A 1 178 ? -17.390 -6.039 -33.709 1.00 44.09 178 PRO A C 1
ATOM 1402 O O . PRO A 1 178 ? -17.080 -4.865 -33.898 1.00 44.09 178 PRO A O 1
ATOM 1405 N N . ALA A 1 179 ? -17.450 -6.594 -32.493 1.00 50.53 179 ALA A N 1
ATOM 1406 C CA . ALA A 1 179 ? -17.105 -5.886 -31.265 1.00 50.53 179 ALA A CA 1
ATOM 1407 C C . ALA A 1 179 ? -15.782 -5.129 -31.457 1.00 50.53 179 ALA A C 1
ATOM 1409 O O . ALA A 1 179 ? -14.738 -5.740 -31.700 1.00 50.53 179 ALA A O 1
ATOM 1410 N N . GLN A 1 180 ? -15.856 -3.798 -31.410 1.00 50.28 180 GLN A N 1
ATOM 1411 C CA . GLN A 1 180 ? -14.726 -2.904 -31.633 1.00 50.28 180 GLN A CA 1
ATOM 1412 C C . GLN A 1 180 ? -13.567 -3.317 -30.716 1.00 50.28 180 GLN A C 1
ATOM 1414 O O . GLN A 1 180 ? -13.748 -3.513 -29.511 1.00 50.28 180 GLN A O 1
ATOM 1419 N N . LYS A 1 181 ? -12.380 -3.509 -31.300 1.00 51.97 181 LYS A N 1
ATOM 1420 C CA . LYS A 1 181 ? -11.175 -3.944 -30.588 1.00 51.97 181 LYS A CA 1
ATOM 1421 C C . LYS A 1 181 ? -10.898 -2.949 -29.457 1.00 51.97 181 LYS A C 1
ATOM 1423 O O . LYS A 1 181 ? -10.627 -1.783 -29.728 1.00 51.97 181 LYS A O 1
ATOM 1428 N N . LYS A 1 182 ? -10.993 -3.393 -28.199 1.00 56.81 182 LYS A N 1
ATOM 1429 C CA . LYS A 1 182 ? -10.638 -2.560 -27.044 1.00 56.81 182 LYS A CA 1
ATOM 1430 C C . LYS A 1 182 ? -9.152 -2.238 -27.129 1.00 56.81 182 LYS A C 1
ATOM 1432 O O . LYS A 1 182 ? -8.316 -3.113 -26.913 1.00 56.81 182 LYS A O 1
ATOM 1437 N N . GLU A 1 183 ? -8.829 -0.998 -27.465 1.00 70.19 183 GLU A N 1
ATOM 1438 C CA . GLU A 1 183 ? -7.470 -0.493 -27.339 1.00 70.19 183 GLU A CA 1
ATOM 1439 C C . GLU A 1 183 ? -7.164 -0.349 -25.855 1.00 70.19 183 GLU A C 1
ATOM 1441 O O . GLU A 1 183 ? -7.786 0.427 -25.130 1.00 70.19 183 GLU A O 1
ATOM 1446 N N . ALA A 1 184 ? -6.259 -1.194 -25.380 1.00 83.50 184 ALA A N 1
ATOM 1447 C CA . ALA A 1 184 ? -5.875 -1.252 -23.988 1.00 83.50 184 ALA A CA 1
ATOM 1448 C C . ALA A 1 184 ? -4.421 -0.821 -23.864 1.00 83.50 184 ALA A C 1
ATOM 1450 O O . ALA A 1 184 ? -3.542 -1.374 -24.528 1.00 83.50 184 ALA A O 1
ATOM 1451 N N . VAL A 1 185 ? -4.178 0.159 -22.997 1.00 88.25 185 VAL A N 1
ATOM 1452 C CA . VAL A 1 185 ? -2.847 0.717 -22.774 1.00 88.25 185 VAL A CA 1
ATOM 1453 C C . VAL A 1 185 ? -2.344 0.330 -21.392 1.00 88.25 185 VAL A C 1
ATOM 1455 O O . VAL A 1 185 ? -3.023 0.516 -20.379 1.00 88.25 185 VAL A O 1
ATOM 1458 N N . MET A 1 186 ? -1.132 -0.220 -21.376 1.00 94.06 186 MET A N 1
ATOM 1459 C CA . MET A 1 186 ? -0.388 -0.527 -20.164 1.00 94.06 186 MET A CA 1
ATOM 1460 C C . MET A 1 186 ? 0.725 0.509 -19.996 1.00 94.06 186 MET A C 1
ATOM 1462 O O . MET A 1 186 ? 1.654 0.587 -20.797 1.00 94.06 186 MET A O 1
ATOM 1466 N N . TYR A 1 187 ? 0.619 1.311 -18.947 1.00 95.75 187 TYR A N 1
ATOM 1467 C CA . TYR A 1 187 ? 1.636 2.237 -18.479 1.00 95.75 187 TYR A CA 1
ATOM 1468 C C . TYR A 1 187 ? 2.626 1.487 -17.598 1.00 95.75 187 TYR A C 1
ATOM 1470 O O . TYR A 1 187 ? 2.229 0.796 -16.657 1.00 95.75 187 TYR A O 1
ATOM 1478 N N . VAL A 1 188 ? 3.915 1.646 -17.889 1.00 98.25 188 VAL A N 1
ATOM 1479 C CA . VAL A 1 188 ? 4.996 0.949 -17.187 1.00 98.25 188 VAL A CA 1
ATOM 1480 C C . VAL A 1 188 ? 5.986 1.958 -16.630 1.00 98.25 188 VAL A C 1
ATOM 1482 O O . VAL A 1 188 ? 6.447 2.842 -17.347 1.00 98.25 188 VAL A O 1
ATOM 1485 N N . GLY A 1 189 ? 6.310 1.815 -15.348 1.00 98.00 189 GLY A N 1
ATOM 1486 C CA . GLY A 1 189 ? 7.393 2.530 -14.681 1.00 98.00 189 GLY A CA 1
ATOM 1487 C C . GLY A 1 189 ? 8.518 1.563 -14.334 1.00 98.00 189 GLY A C 1
ATOM 1488 O O . GLY A 1 189 ? 8.251 0.462 -13.853 1.00 98.00 189 GLY A O 1
ATOM 1489 N N . ILE A 1 190 ? 9.762 1.963 -14.584 1.00 97.81 190 ILE A N 1
ATOM 1490 C CA . ILE A 1 190 ? 10.955 1.148 -14.340 1.00 97.81 190 ILE A CA 1
ATOM 1491 C C . ILE A 1 190 ? 11.977 2.010 -13.609 1.00 97.81 190 ILE A C 1
ATOM 1493 O O . ILE A 1 190 ? 12.220 3.141 -14.023 1.00 97.81 190 ILE A O 1
ATOM 1497 N N . ASP A 1 191 ? 12.568 1.467 -12.549 1.00 97.75 191 ASP A N 1
ATOM 1498 C CA . ASP A 1 191 ? 13.649 2.110 -11.804 1.00 97.75 191 ASP A CA 1
ATOM 1499 C C . ASP A 1 191 ? 14.663 1.074 -11.307 1.00 97.75 191 ASP A C 1
ATOM 1501 O O . ASP A 1 191 ? 14.281 -0.028 -10.894 1.00 97.75 191 ASP A O 1
ATOM 1505 N N . VAL A 1 192 ? 15.948 1.437 -11.315 1.00 97.00 192 VAL A N 1
ATOM 1506 C CA . VAL A 1 192 ? 17.024 0.658 -10.694 1.00 97.00 192 VAL A CA 1
ATOM 1507 C C . VAL A 1 192 ? 17.638 1.483 -9.573 1.00 97.00 192 VAL A C 1
ATOM 1509 O O . VAL A 1 192 ? 18.247 2.523 -9.791 1.00 97.00 192 VAL A O 1
ATOM 1512 N N . THR A 1 193 ? 17.520 0.987 -8.346 1.00 95.31 193 THR A N 1
ATOM 1513 C CA . THR A 1 193 ? 18.129 1.622 -7.181 1.00 95.31 193 THR A CA 1
ATOM 1514 C C . THR A 1 193 ? 19.471 0.967 -6.862 1.00 95.31 193 THR A C 1
ATOM 1516 O O . THR A 1 193 ? 19.548 -0.223 -6.532 1.00 95.31 193 THR A O 1
ATOM 1519 N N . HIS A 1 194 ? 20.537 1.764 -6.910 1.00 94.06 194 HIS A N 1
ATOM 1520 C CA . HIS A 1 194 ? 21.878 1.358 -6.505 1.00 94.06 194 HIS A CA 1
ATOM 1521 C C . HIS A 1 194 ? 22.090 1.473 -4.986 1.00 94.06 194 HIS A C 1
ATOM 1523 O O . HIS A 1 194 ? 21.526 2.361 -4.340 1.00 94.06 194 HIS A O 1
ATOM 1529 N N . PRO A 1 195 ? 22.913 0.595 -4.384 1.00 90.94 195 PRO A N 1
ATOM 1530 C CA . PRO A 1 195 ? 23.241 0.692 -2.970 1.00 90.94 195 PRO A CA 1
ATOM 1531 C C . PRO A 1 195 ? 24.081 1.948 -2.713 1.00 90.94 195 PRO A C 1
ATOM 1533 O O . PRO A 1 195 ? 24.858 2.375 -3.571 1.00 90.94 195 PRO A O 1
ATOM 1536 N N . THR A 1 196 ? 23.976 2.515 -1.508 1.00 87.50 196 THR A N 1
ATOM 1537 C CA . THR A 1 196 ? 24.766 3.688 -1.108 1.00 87.50 196 THR A CA 1
ATOM 1538 C C . THR A 1 196 ? 26.257 3.441 -1.338 1.00 87.50 196 THR A C 1
ATOM 1540 O O . THR A 1 196 ? 26.767 2.346 -1.064 1.00 87.50 196 THR A O 1
ATOM 1543 N N . ALA A 1 197 ? 26.967 4.465 -1.819 1.00 84.06 197 ALA A N 1
ATOM 1544 C CA . ALA A 1 197 ? 28.412 4.410 -1.999 1.00 84.06 197 ALA A CA 1
ATOM 1545 C C . ALA A 1 197 ? 29.102 3.918 -0.715 1.00 84.06 197 ALA A C 1
ATOM 1547 O O . ALA A 1 197 ? 28.733 4.309 0.391 1.00 84.06 197 ALA A O 1
ATOM 1548 N N . ASN A 1 198 ? 30.096 3.041 -0.872 1.00 82.25 198 ASN A N 1
ATOM 1549 C CA . ASN A 1 198 ? 30.880 2.458 0.225 1.00 82.25 198 ASN A CA 1
ATOM 1550 C C . ASN A 1 198 ? 30.085 1.631 1.258 1.00 82.25 198 ASN A C 1
ATOM 1552 O O . ASN A 1 198 ? 30.607 1.332 2.325 1.00 82.25 198 ASN A O 1
ATOM 1556 N N . SER A 1 199 ? 28.856 1.205 0.947 1.00 83.06 199 SER A N 1
ATOM 1557 C CA . SER A 1 199 ? 28.075 0.305 1.818 1.00 83.06 199 SER A CA 1
ATOM 1558 C C . SER A 1 199 ? 28.602 -1.135 1.879 1.00 83.06 199 SER A C 1
ATOM 1560 O O . SER A 1 199 ? 28.148 -1.909 2.716 1.00 83.06 199 SER A O 1
ATOM 1562 N N . GLY A 1 200 ? 29.514 -1.520 0.977 1.00 84.94 200 GLY A N 1
ATOM 1563 C CA . GLY A 1 200 ? 29.966 -2.910 0.819 1.00 84.94 200 GLY A CA 1
ATOM 1564 C C . GLY A 1 200 ? 28.908 -3.851 0.228 1.00 84.94 200 GLY A C 1
ATOM 1565 O O . GLY A 1 200 ? 29.129 -5.055 0.167 1.00 84.94 200 GLY A O 1
ATOM 1566 N N . ILE A 1 201 ? 27.757 -3.319 -0.195 1.00 87.06 201 ILE A N 1
ATOM 1567 C CA . ILE A 1 201 ? 26.692 -4.071 -0.858 1.00 87.06 201 ILE A CA 1
ATOM 1568 C C . ILE A 1 201 ? 26.927 -4.007 -2.371 1.00 87.06 201 ILE A C 1
ATOM 1570 O O . ILE A 1 201 ? 27.024 -2.914 -2.935 1.00 87.06 201 ILE A O 1
ATOM 1574 N N . ASP A 1 202 ? 26.970 -5.174 -3.018 1.00 90.00 202 ASP A N 1
ATOM 1575 C CA . ASP A 1 202 ? 27.231 -5.328 -4.461 1.00 90.00 202 ASP A CA 1
ATOM 1576 C C . ASP A 1 202 ? 25.995 -5.748 -5.270 1.00 90.00 202 ASP A C 1
ATOM 1578 O O . ASP A 1 202 ? 26.089 -6.230 -6.400 1.00 90.00 202 ASP A O 1
ATOM 1582 N N . ILE A 1 203 ? 24.813 -5.500 -4.710 1.00 93.31 203 ILE A N 1
ATOM 1583 C CA . ILE A 1 203 ? 23.516 -5.716 -5.354 1.00 93.31 203 ILE A CA 1
ATOM 1584 C C . ILE A 1 203 ? 22.767 -4.399 -5.524 1.00 93.31 203 ILE A C 1
ATOM 1586 O O . ILE A 1 203 ? 22.789 -3.539 -4.648 1.00 93.31 203 ILE A O 1
ATOM 1590 N N . SER A 1 204 ? 22.098 -4.253 -6.661 1.00 95.69 204 SER A N 1
ATOM 1591 C CA . SER A 1 204 ? 21.103 -3.211 -6.940 1.00 95.69 204 SER A CA 1
ATOM 1592 C C . SER A 1 204 ? 19.721 -3.833 -7.021 1.00 95.69 204 SER A C 1
ATOM 1594 O O . SER A 1 204 ? 19.594 -5.045 -7.198 1.00 95.69 204 SER A O 1
ATOM 1596 N N . ILE A 1 205 ? 18.688 -3.013 -6.876 1.00 96.25 205 ILE A N 1
ATOM 1597 C CA . ILE A 1 205 ? 17.300 -3.466 -6.919 1.00 96.25 205 ILE A CA 1
ATOM 1598 C C . ILE A 1 205 ? 16.642 -2.876 -8.159 1.00 96.25 205 ILE A C 1
ATOM 1600 O O . ILE A 1 205 ? 16.470 -1.664 -8.240 1.00 96.25 205 ILE A O 1
ATOM 1604 N N . ALA A 1 206 ? 16.272 -3.733 -9.106 1.00 97.75 206 ALA A N 1
ATOM 1605 C CA . ALA A 1 206 ? 15.465 -3.363 -10.256 1.00 97.75 206 ALA A CA 1
ATOM 1606 C C . ALA A 1 206 ? 13.985 -3.551 -9.931 1.00 97.75 206 ALA A C 1
ATOM 1608 O O . ALA A 1 206 ? 13.551 -4.630 -9.518 1.00 97.75 206 ALA A O 1
ATOM 1609 N N . SER A 1 207 ? 13.199 -2.504 -10.139 1.00 98.00 207 SER A N 1
ATOM 1610 C CA . SER A 1 207 ? 11.764 -2.498 -9.895 1.00 98.00 207 SER A CA 1
ATOM 1611 C C . SER A 1 207 ? 11.012 -2.101 -11.156 1.00 98.00 207 SER A C 1
ATOM 1613 O O . SER A 1 207 ? 11.376 -1.151 -11.847 1.00 98.00 207 SER A O 1
ATOM 1615 N N . MET A 1 208 ? 9.956 -2.849 -11.456 1.00 98.44 208 MET A N 1
ATOM 1616 C CA . MET A 1 208 ? 9.024 -2.541 -12.530 1.00 98.44 208 MET A CA 1
ATOM 1617 C C . MET A 1 208 ? 7.614 -2.507 -11.960 1.00 98.44 208 MET A C 1
ATOM 1619 O O . MET A 1 208 ? 7.238 -3.382 -11.179 1.00 98.44 208 MET A O 1
ATOM 1623 N N . VAL A 1 209 ? 6.836 -1.502 -12.346 1.00 98.31 209 VAL A N 1
ATOM 1624 C CA . VAL A 1 209 ? 5.421 -1.378 -12.001 1.00 98.31 209 VAL A CA 1
ATOM 1625 C C . VAL A 1 209 ? 4.599 -1.167 -13.257 1.00 98.31 209 VAL A C 1
ATOM 1627 O O . VAL A 1 209 ? 5.031 -0.463 -14.164 1.00 98.31 209 VAL A O 1
ATOM 1630 N N . ALA A 1 210 ? 3.404 -1.745 -13.305 1.00 98.31 210 ALA A N 1
ATOM 1631 C CA . ALA A 1 210 ? 2.475 -1.522 -14.408 1.00 98.31 210 ALA A CA 1
ATOM 1632 C C . ALA A 1 210 ? 1.027 -1.525 -13.925 1.00 98.31 210 ALA A C 1
ATOM 1634 O O . ALA A 1 210 ? 0.699 -2.251 -12.976 1.00 98.31 210 ALA A O 1
ATOM 1635 N N . ASN A 1 211 ? 0.162 -0.725 -14.560 1.00 96.69 211 ASN A N 1
ATOM 1636 C CA . ASN A 1 211 ? -1.268 -0.837 -14.299 1.00 96.69 211 ASN A CA 1
ATOM 1637 C C . ASN A 1 211 ? -1.781 -2.180 -14.813 1.00 96.69 211 ASN A C 1
ATOM 1639 O O . ASN A 1 211 ? -1.329 -2.679 -15.838 1.00 96.69 211 ASN A O 1
ATOM 1643 N N . PHE A 1 212 ? -2.739 -2.760 -14.097 1.00 94.75 212 PHE A N 1
ATOM 1644 C CA . PHE A 1 212 ? -3.414 -3.989 -14.525 1.00 94.75 212 PHE A CA 1
ATOM 1645 C C . PHE A 1 212 ? -4.918 -3.792 -14.737 1.00 94.75 212 PHE A C 1
ATOM 1647 O O . PHE A 1 212 ? -5.625 -4.742 -15.044 1.00 94.75 212 PHE A O 1
ATOM 1654 N N . ASP A 1 213 ? -5.419 -2.572 -14.553 1.00 90.88 213 ASP A N 1
ATOM 1655 C CA . ASP A 1 213 ? -6.772 -2.168 -14.900 1.00 90.88 213 ASP A CA 1
ATOM 1656 C C . ASP A 1 213 ? -6.746 -1.134 -16.024 1.00 90.88 213 ASP A C 1
ATOM 1658 O O . ASP A 1 213 ? -5.814 -0.336 -16.153 1.00 90.88 213 ASP A O 1
ATOM 1662 N N . LEU A 1 214 ? -7.813 -1.120 -16.816 1.00 88.12 214 LEU A N 1
ATOM 1663 C CA . LEU A 1 214 ? -7.951 -0.209 -17.943 1.00 88.12 214 LEU A CA 1
ATOM 1664 C C . LEU A 1 214 ? -7.893 1.268 -17.504 1.00 88.12 214 LEU A C 1
ATOM 1666 O O . LEU A 1 214 ? -7.359 2.100 -18.227 1.00 88.12 214 LEU A O 1
ATOM 1670 N N . ALA A 1 215 ? -8.420 1.603 -16.322 1.00 86.56 215 ALA A N 1
ATOM 1671 C CA . ALA A 1 215 ? -8.467 2.981 -15.824 1.00 86.56 215 ALA A CA 1
ATOM 1672 C C . ALA A 1 215 ? -7.123 3.484 -15.259 1.00 86.56 215 ALA A C 1
ATOM 1674 O O . ALA A 1 215 ? -7.050 4.615 -14.779 1.00 86.56 215 ALA A O 1
ATOM 1675 N N . ALA A 1 216 ? -6.076 2.650 -15.288 1.00 92.25 216 ALA A N 1
ATOM 1676 C CA . ALA A 1 216 ? -4.755 2.945 -14.744 1.00 92.25 216 ALA A CA 1
ATOM 1677 C C . ALA A 1 216 ? -4.778 3.404 -13.273 1.00 92.25 216 ALA A C 1
ATOM 1679 O O . ALA A 1 216 ? -4.003 4.271 -12.864 1.00 92.25 216 ALA A O 1
ATOM 1680 N N . THR A 1 217 ? -5.668 2.821 -12.464 1.00 92.81 217 THR A N 1
ATOM 1681 C CA . THR A 1 217 ? -5.839 3.173 -11.045 1.00 92.81 217 THR A CA 1
ATOM 1682 C C . THR A 1 217 ? -5.171 2.190 -10.091 1.00 92.81 217 THR A C 1
ATOM 1684 O O . THR A 1 217 ? -4.965 2.508 -8.917 1.00 92.81 217 THR A O 1
ATOM 1687 N N . ARG A 1 218 ? -4.814 0.994 -10.570 1.00 95.44 218 ARG A N 1
ATOM 1688 C CA . ARG A 1 218 ? -4.218 -0.074 -9.766 1.00 95.44 218 ARG A CA 1
ATOM 1689 C C . ARG A 1 218 ? -2.989 -0.638 -10.459 1.00 95.44 218 ARG A C 1
ATOM 1691 O O . ARG A 1 218 ? -3.041 -1.040 -11.616 1.00 95.44 218 ARG A O 1
ATOM 1698 N N . TYR A 1 219 ? -1.901 -0.727 -9.700 1.00 97.69 219 TYR A N 1
ATOM 1699 C CA . TYR A 1 219 ? -0.599 -1.154 -10.199 1.00 97.69 219 TYR A CA 1
ATOM 1700 C C . TYR A 1 219 ? -0.127 -2.428 -9.507 1.00 97.69 219 TYR A C 1
ATOM 1702 O O . TYR A 1 219 ? -0.354 -2.634 -8.312 1.00 97.69 219 TYR A O 1
ATOM 1710 N N . ALA A 1 220 ? 0.522 -3.291 -10.277 1.00 97.38 220 ALA A N 1
ATOM 1711 C CA . ALA A 1 220 ? 1.293 -4.423 -9.787 1.00 97.38 220 ALA A CA 1
ATOM 1712 C C . ALA A 1 220 ? 2.783 -4.091 -9.881 1.00 97.38 220 ALA A C 1
ATOM 1714 O O . ALA A 1 220 ? 3.157 -3.154 -10.586 1.00 97.38 220 ALA A O 1
ATOM 1715 N N . ASN A 1 221 ? 3.616 -4.842 -9.166 1.00 97.38 221 ASN A N 1
ATOM 1716 C CA . ASN A 1 221 ? 5.060 -4.683 -9.215 1.00 97.38 221 ASN A CA 1
ATOM 1717 C C . ASN A 1 221 ? 5.765 -6.025 -9.417 1.00 97.38 221 ASN A C 1
ATOM 1719 O O . ASN A 1 221 ? 5.221 -7.071 -9.078 1.00 97.38 221 ASN A O 1
ATOM 1723 N N . GLU A 1 222 ? 6.975 -5.950 -9.955 1.00 98.06 222 GLU A N 1
ATOM 1724 C CA . GLU A 1 222 ? 7.955 -7.027 -10.010 1.00 98.06 222 GLU A CA 1
ATOM 1725 C C . GLU A 1 222 ? 9.303 -6.442 -9.579 1.00 98.06 222 GLU A C 1
ATOM 1727 O O . GLU A 1 222 ? 9.759 -5.445 -10.147 1.00 98.06 222 GLU A O 1
ATOM 1732 N N . ILE A 1 223 ? 9.933 -7.029 -8.559 1.00 97.25 223 ILE A N 1
ATOM 1733 C CA . ILE A 1 223 ? 11.149 -6.493 -7.928 1.00 97.25 223 ILE A CA 1
ATOM 1734 C C . ILE A 1 223 ? 12.212 -7.586 -7.871 1.00 97.25 223 ILE A C 1
ATOM 1736 O O . ILE A 1 223 ? 11.992 -8.639 -7.275 1.00 97.25 223 ILE A O 1
ATOM 1740 N N . PHE A 1 224 ? 13.365 -7.328 -8.483 1.00 96.88 224 PHE A N 1
ATOM 1741 C CA . PHE A 1 224 ? 14.453 -8.291 -8.623 1.00 96.88 224 PHE A CA 1
ATOM 1742 C C . PHE A 1 224 ? 15.774 -7.662 -8.183 1.00 96.88 224 PHE A C 1
ATOM 1744 O O . PHE A 1 224 ? 16.044 -6.488 -8.436 1.00 96.88 224 PHE A O 1
ATOM 1751 N N . ALA A 1 225 ? 16.609 -8.451 -7.508 1.00 96.00 225 ALA A N 1
ATOM 1752 C CA . ALA A 1 225 ? 17.988 -8.064 -7.248 1.00 96.00 225 ALA A CA 1
ATOM 1753 C C . ALA A 1 225 ? 18.842 -8.334 -8.494 1.00 96.00 225 ALA A C 1
ATOM 1755 O O . ALA A 1 225 ? 18.651 -9.347 -9.165 1.00 96.00 225 ALA A O 1
ATOM 1756 N N . GLN A 1 226 ? 19.796 -7.449 -8.761 1.00 95.50 226 GLN A N 1
ATOM 1757 C CA . GLN A 1 226 ? 20.761 -7.569 -9.851 1.00 95.50 226 GLN A CA 1
ATOM 1758 C C . GLN A 1 226 ? 22.149 -7.110 -9.408 1.00 95.50 226 GLN A C 1
ATOM 1760 O O . GLN A 1 226 ? 22.298 -6.494 -8.349 1.00 95.50 226 GLN A O 1
ATOM 1765 N N . MET A 1 227 ? 23.177 -7.398 -10.205 1.00 91.19 227 MET A N 1
ATOM 1766 C CA . MET A 1 227 ? 24.532 -6.941 -9.891 1.00 91.19 227 MET A CA 1
ATOM 1767 C C . MET A 1 227 ? 24.623 -5.409 -9.854 1.00 91.19 227 MET A C 1
ATOM 1769 O O . MET A 1 227 ? 24.006 -4.702 -10.653 1.00 91.19 227 MET A O 1
ATOM 1773 N N . LYS A 1 228 ? 25.425 -4.885 -8.924 1.00 86.81 228 LYS A N 1
ATOM 1774 C CA . LYS A 1 228 ? 25.685 -3.447 -8.803 1.00 86.81 228 LYS A CA 1
ATOM 1775 C C . LYS A 1 228 ? 26.336 -2.843 -10.046 1.00 86.81 228 LYS A C 1
ATOM 1777 O O . LYS A 1 228 ? 27.156 -3.475 -10.704 1.00 86.81 228 LYS A O 1
ATOM 1782 N N . GLY A 1 229 ? 25.991 -1.579 -10.309 1.00 81.62 229 GLY A N 1
ATOM 1783 C CA . GLY A 1 229 ? 26.582 -0.761 -11.372 1.00 81.62 229 GLY A CA 1
ATOM 1784 C C . GLY A 1 229 ? 25.943 -0.950 -12.747 1.00 81.62 229 GLY A C 1
ATOM 1785 O O . GLY A 1 229 ? 26.461 -0.426 -13.728 1.00 81.62 229 GLY A O 1
ATOM 1786 N N . LYS A 1 230 ? 24.837 -1.697 -12.828 1.00 88.44 230 LYS A N 1
ATOM 1787 C CA . LYS A 1 230 ? 24.036 -1.845 -14.044 1.00 88.44 230 LYS A CA 1
ATOM 1788 C C . LYS A 1 230 ? 22.743 -1.055 -13.922 1.00 88.44 230 LYS A C 1
ATOM 1790 O O . LYS A 1 230 ? 21.915 -1.395 -13.086 1.00 88.44 230 LYS A O 1
ATOM 1795 N N . GLU A 1 231 ? 22.578 -0.058 -14.782 1.00 92.88 231 GLU A N 1
ATOM 1796 C CA . GLU A 1 231 ? 21.340 0.728 -14.909 1.00 92.88 231 GLU A CA 1
ATOM 1797 C C . GLU A 1 231 ? 20.268 -0.012 -15.729 1.00 92.88 231 GLU A C 1
ATOM 1799 O O . GLU A 1 231 ? 19.081 0.296 -15.664 1.00 92.88 231 GLU A O 1
ATOM 1804 N N . THR A 1 232 ? 20.667 -1.017 -16.516 1.00 94.38 232 THR A N 1
ATOM 1805 C CA . THR A 1 232 ? 19.730 -1.876 -17.245 1.00 94.38 232 THR A CA 1
ATOM 1806 C C . THR A 1 232 ? 19.111 -2.915 -16.320 1.00 94.38 232 THR A C 1
ATOM 1808 O O . THR A 1 232 ? 19.773 -3.440 -15.428 1.00 94.38 232 THR A O 1
ATOM 1811 N N . VAL A 1 233 ? 17.844 -3.252 -16.559 1.00 96.50 233 VAL A N 1
ATOM 1812 C CA . VAL A 1 233 ? 17.144 -4.312 -15.825 1.00 96.50 233 VAL A CA 1
ATOM 1813 C C . VAL A 1 233 ? 17.568 -5.678 -16.363 1.00 96.50 233 VAL A C 1
ATOM 1815 O O . VAL A 1 233 ? 17.229 -6.032 -17.490 1.00 96.50 233 VAL A O 1
ATOM 1818 N N . GLU A 1 234 ? 18.292 -6.465 -15.563 1.00 96.19 234 GLU A N 1
ATOM 1819 C CA . GLU A 1 234 ? 18.837 -7.760 -16.009 1.00 96.19 234 GLU A CA 1
ATOM 1820 C C . GLU A 1 234 ? 17.747 -8.781 -16.359 1.00 96.19 234 GLU A C 1
ATOM 1822 O O . GLU A 1 234 ? 17.887 -9.547 -17.309 1.00 96.19 234 GLU A O 1
ATOM 1827 N N . CYS A 1 235 ? 16.651 -8.792 -15.598 1.00 96.19 235 CYS A N 1
ATOM 1828 C CA . CYS A 1 235 ? 15.537 -9.726 -15.765 1.00 96.19 235 CYS A CA 1
ATOM 1829 C C . CYS A 1 235 ? 14.329 -9.080 -16.466 1.00 96.19 235 CYS A C 1
ATOM 1831 O O . CYS A 1 235 ? 13.189 -9.430 -16.152 1.00 96.19 235 CYS A O 1
ATOM 1833 N N . PHE A 1 236 ? 14.565 -8.144 -17.397 1.00 97.38 236 PHE A N 1
ATOM 1834 C CA . PHE A 1 236 ? 13.510 -7.337 -18.024 1.00 97.38 236 PHE A CA 1
ATOM 1835 C C . PHE A 1 236 ? 12.380 -8.193 -18.599 1.00 97.38 236 PHE A C 1
ATOM 1837 O O . PHE A 1 236 ? 11.231 -8.011 -18.203 1.00 97.38 236 PHE A O 1
ATOM 1844 N N . ASP A 1 237 ? 12.702 -9.159 -19.467 1.00 97.75 237 ASP A N 1
ATOM 1845 C CA . ASP A 1 237 ? 11.697 -9.990 -20.141 1.00 97.75 237 ASP A CA 1
ATOM 1846 C C . ASP A 1 237 ? 10.809 -10.717 -19.132 1.00 97.75 237 ASP A C 1
ATOM 1848 O O . ASP A 1 237 ? 9.590 -10.736 -19.263 1.00 97.75 237 ASP A O 1
ATOM 1852 N N . ARG A 1 238 ? 11.406 -11.257 -18.065 1.00 97.56 238 ARG A N 1
ATOM 1853 C CA . ARG A 1 238 ? 10.663 -11.951 -17.012 1.00 97.56 238 ARG A CA 1
ATOM 1854 C C . ARG A 1 238 ? 9.711 -11.004 -16.278 1.00 97.56 238 ARG A C 1
ATOM 1856 O O . ARG A 1 238 ? 8.523 -11.308 -16.195 1.00 97.56 238 ARG A O 1
ATOM 1863 N N . GLN A 1 239 ? 10.221 -9.873 -15.783 1.00 97.81 239 GLN A N 1
ATOM 1864 C CA . GLN A 1 239 ? 9.423 -8.886 -15.042 1.00 97.81 239 GLN A CA 1
ATOM 1865 C C . GLN A 1 239 ? 8.288 -8.331 -15.913 1.00 97.81 239 GLN A C 1
ATOM 1867 O O . GLN A 1 239 ? 7.129 -8.295 -15.499 1.00 97.81 239 GLN A O 1
ATOM 1872 N N . PHE A 1 240 ? 8.604 -7.961 -17.154 1.00 98.19 240 PHE A N 1
ATOM 1873 C CA . PHE A 1 240 ? 7.639 -7.406 -18.093 1.00 98.19 240 PHE A CA 1
ATOM 1874 C C . PHE A 1 240 ? 6.582 -8.437 -18.506 1.00 98.19 240 PHE A C 1
ATOM 1876 O O . PHE A 1 240 ? 5.391 -8.129 -18.476 1.00 98.19 240 PHE A O 1
ATOM 1883 N N . CYS A 1 241 ? 6.968 -9.679 -18.823 1.00 98.06 241 CYS A N 1
ATOM 1884 C CA . CYS A 1 241 ? 6.018 -10.737 -19.182 1.00 98.06 241 CYS A CA 1
ATOM 1885 C C . CYS A 1 241 ? 5.038 -11.061 -18.047 1.00 98.06 241 CYS A C 1
ATOM 1887 O O . CYS A 1 241 ? 3.858 -11.293 -18.319 1.00 98.06 241 CYS A O 1
ATOM 1889 N N . GLN A 1 242 ? 5.483 -11.059 -16.786 1.00 97.88 242 GLN A N 1
ATOM 1890 C CA . GLN A 1 242 ? 4.597 -11.282 -15.635 1.00 97.88 242 GLN A CA 1
ATOM 1891 C C . GLN A 1 242 ? 3.556 -10.160 -15.503 1.00 97.88 242 GLN A C 1
ATOM 1893 O O . GLN A 1 242 ? 2.362 -10.436 -15.357 1.00 97.88 242 GLN A O 1
ATOM 1898 N N . LEU A 1 243 ? 3.979 -8.899 -15.642 1.00 98.19 243 LEU A N 1
ATOM 1899 C CA . LEU A 1 243 ? 3.076 -7.746 -15.603 1.00 98.19 243 LEU A CA 1
ATOM 1900 C C . LEU A 1 243 ? 2.108 -7.720 -16.796 1.00 98.19 243 LEU A C 1
ATOM 1902 O O . LEU A 1 243 ? 0.910 -7.519 -16.600 1.00 98.19 243 LEU A O 1
ATOM 1906 N N . MET A 1 244 ? 2.596 -8.010 -18.005 1.00 96.94 244 MET A N 1
ATOM 1907 C CA . MET A 1 244 ? 1.771 -8.135 -19.213 1.00 96.94 244 MET A CA 1
ATOM 1908 C C . MET A 1 244 ? 0.713 -9.228 -19.073 1.00 96.94 244 MET A C 1
ATOM 1910 O O . MET A 1 244 ? -0.442 -9.016 -19.437 1.00 96.94 244 MET A O 1
ATOM 1914 N N . THR A 1 245 ? 1.087 -10.393 -18.536 1.00 96.50 245 THR A N 1
ATOM 1915 C CA . THR A 1 245 ? 0.150 -11.505 -18.315 1.00 96.50 245 THR A CA 1
ATOM 1916 C C . THR A 1 245 ? -0.975 -11.062 -17.386 1.00 96.50 245 THR A C 1
ATOM 1918 O O . THR A 1 245 ? -2.147 -11.203 -17.728 1.00 96.50 245 THR A O 1
ATOM 1921 N N . LYS A 1 246 ? -0.633 -10.405 -16.273 1.00 96.12 246 LYS A N 1
ATOM 1922 C CA . LYS A 1 246 ? -1.620 -9.874 -15.329 1.00 96.12 246 LYS A CA 1
ATOM 1923 C C . LYS A 1 246 ? -2.531 -8.810 -15.949 1.00 96.12 246 LYS A C 1
ATOM 1925 O O . LYS A 1 246 ? -3.736 -8.831 -15.707 1.00 96.12 246 LYS A O 1
ATOM 1930 N N . PHE A 1 247 ? -1.981 -7.887 -16.741 1.00 95.19 247 PHE A N 1
ATOM 1931 C CA . PHE A 1 247 ? -2.774 -6.881 -17.454 1.00 95.19 247 PHE A CA 1
ATOM 1932 C C . PHE A 1 247 ? -3.772 -7.542 -18.412 1.00 95.19 247 PHE A C 1
ATOM 1934 O O . PHE A 1 247 ? -4.950 -7.197 -18.402 1.00 95.19 247 PHE A O 1
ATOM 1941 N N . ARG A 1 248 ? -3.338 -8.545 -19.185 1.00 92.44 248 ARG A N 1
ATOM 1942 C CA . ARG A 1 248 ? -4.213 -9.281 -20.110 1.00 92.44 248 ARG A CA 1
ATOM 1943 C C . ARG A 1 248 ? -5.315 -10.061 -19.402 1.00 92.44 248 ARG A C 1
ATOM 1945 O O . ARG A 1 248 ? -6.466 -9.989 -19.823 1.00 92.44 248 ARG A O 1
ATOM 1952 N N . GLU A 1 249 ? -4.976 -10.767 -18.326 1.00 91.44 249 GLU A N 1
ATOM 1953 C CA . GLU A 1 249 ? -5.935 -11.548 -17.537 1.00 91.44 249 GLU A CA 1
ATOM 1954 C C . GLU A 1 249 ? -7.044 -10.666 -16.955 1.00 91.44 249 GLU A C 1
ATOM 1956 O O . GLU A 1 249 ? -8.222 -11.003 -17.055 1.00 91.44 249 GLU A O 1
ATOM 1961 N N . VAL A 1 250 ? -6.687 -9.516 -16.376 1.00 87.50 250 VAL A N 1
ATOM 1962 C CA . VAL A 1 250 ? -7.665 -8.633 -15.722 1.00 87.50 250 VAL A CA 1
ATOM 1963 C C . VAL A 1 250 ? -8.459 -7.807 -16.738 1.00 87.50 250 VAL A C 1
ATOM 1965 O O . VAL A 1 250 ? -9.661 -7.607 -16.556 1.00 87.50 250 VAL A O 1
ATOM 1968 N N . CYS A 1 251 ? -7.828 -7.355 -17.823 1.00 83.75 251 CYS A N 1
ATOM 1969 C CA . CYS A 1 251 ? -8.491 -6.575 -18.872 1.00 83.75 251 CYS A CA 1
ATOM 1970 C C . CYS A 1 251 ? -9.248 -7.440 -19.898 1.00 83.75 251 CYS A C 1
ATOM 1972 O O . CYS A 1 251 ? -9.955 -6.880 -20.737 1.00 83.75 251 CYS A O 1
ATOM 1974 N N . CYS A 1 252 ? -9.144 -8.773 -19.806 1.00 78.38 252 CYS A N 1
ATOM 1975 C CA . CYS A 1 252 ? -9.756 -9.747 -20.719 1.00 78.38 252 CYS A CA 1
ATOM 1976 C C . CYS A 1 252 ? -9.318 -9.555 -22.190 1.00 78.38 252 CYS A C 1
ATOM 1978 O O . CYS A 1 252 ? -10.170 -9.410 -23.069 1.00 78.38 252 CYS A O 1
ATOM 1980 N N . LEU A 1 253 ? -7.996 -9.533 -22.435 1.00 61.62 253 LEU A N 1
ATOM 1981 C CA . LEU A 1 253 ? -7.351 -9.260 -23.739 1.00 61.62 253 LEU A CA 1
ATOM 1982 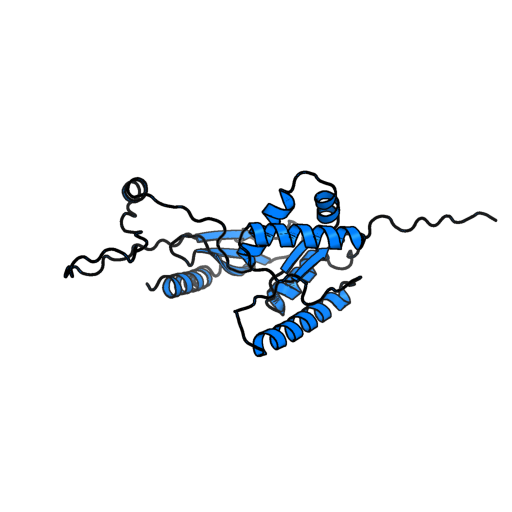C C . LEU A 1 253 ? -6.629 -10.464 -24.371 1.00 61.62 253 LEU A C 1
ATOM 1984 O O . LEU A 1 253 ? -5.789 -11.117 -23.702 1.00 61.62 253 LEU A O 1
#

Foldseek 3Di:
DDDPPDDDPPDDLDPVLVVLLVQLLVVLLVVLPDPDDPDDLDDDPPDQLVCLLVVLVVQVVSVVVVVVVPDDDDAAEAEAEDEQVRFPPDPVTSVVSNCCSCVPPRVHHYDYHYSVLSVPCSPDPDVVSSVVSSCVVCQSRVHFNDFDDQDCVNCVVPVNNPPDPPPPDDDDDDDPDDDPPRPADKDKDWFKAADPPPPPDQKIKIKMKIQLDRRSRHIDMDIDIDGHPDRDDPCVVVRVVVRVVSSCVSHVD

Secondary structure (DSSP, 8-state):
---------S----HHHHHHHHHHHHHHHHHTT----SS-S----S--HHHHHHHHHHHHHHHHHHHHT-SS----EEEEEE-GGG--SSTTHHHHHHHIIIIIII--EEEEEEHHHHHHHHH-S-THHHHHHHHHHHHHTT--S------HHHHHHTT-TT-------------------------EEEEEEPPPTTS---EEEEEEEEE-STTS--EEEEEEEEETT--S-TTHHHHHHHHHHHHHHHHT-

pLDDT: mean 82.77, std 19.62, range [34.47, 98.44]